Protein AF-A0A973U291-F1 (afdb_monomer)

Structure (mmCIF, N/CA/C/O backbone):
data_AF-A0A973U291-F1
#
_entry.id   AF-A0A973U291-F1
#
loop_
_atom_site.group_PDB
_atom_site.id
_atom_site.type_symbol
_atom_site.label_atom_id
_atom_site.label_alt_id
_atom_site.label_comp_id
_atom_site.label_asym_id
_atom_site.label_entity_id
_atom_site.label_seq_id
_atom_site.pdbx_PDB_ins_code
_atom_site.Cartn_x
_atom_site.Cartn_y
_atom_site.Cartn_z
_atom_site.occupancy
_atom_site.B_iso_or_equiv
_atom_site.auth_seq_id
_atom_site.auth_comp_id
_atom_site.auth_asym_id
_atom_site.auth_atom_id
_atom_site.pdbx_PDB_model_num
ATOM 1 N N . GLY A 1 1 ? -2.876 8.701 -0.115 1.00 80.19 1 GLY A N 1
ATOM 2 C CA . GLY A 1 1 ? -2.453 10.097 -0.312 1.00 80.19 1 GLY A CA 1
ATOM 3 C C . GLY A 1 1 ? -0.997 10.279 0.061 1.00 80.19 1 GLY A C 1
ATOM 4 O O . GLY A 1 1 ? -0.146 10.012 -0.770 1.00 80.19 1 GLY A O 1
ATOM 5 N N . LEU A 1 2 ? -0.704 10.657 1.311 1.00 87.25 2 LEU A N 1
ATOM 6 C CA . LEU A 1 2 ? 0.654 11.005 1.772 1.00 87.25 2 LEU A CA 1
ATOM 7 C C . LEU A 1 2 ? 1.714 9.917 1.529 1.00 87.25 2 LEU A C 1
ATOM 9 O O . LEU A 1 2 ? 2.780 10.224 1.008 1.00 87.25 2 LEU A O 1
ATOM 13 N N . ALA A 1 3 ? 1.408 8.646 1.812 1.00 89.88 3 ALA A N 1
ATOM 14 C CA . ALA A 1 3 ? 2.311 7.532 1.489 1.00 89.88 3 ALA A CA 1
ATOM 15 C C . ALA A 1 3 ? 2.674 7.476 -0.007 1.00 89.88 3 ALA A C 1
ATOM 17 O O . ALA A 1 3 ? 3.802 7.162 -0.365 1.00 89.88 3 ALA A O 1
ATOM 18 N N . GLY A 1 4 ? 1.733 7.846 -0.877 1.00 89.25 4 GLY A N 1
ATOM 19 C CA . GLY A 1 4 ? 1.941 7.908 -2.318 1.00 89.25 4 GLY A CA 1
ATOM 20 C C . GLY A 1 4 ? 2.765 9.110 -2.775 1.00 89.25 4 GLY A C 1
ATOM 21 O O . GLY A 1 4 ? 3.410 9.026 -3.808 1.00 89.25 4 GLY A O 1
ATO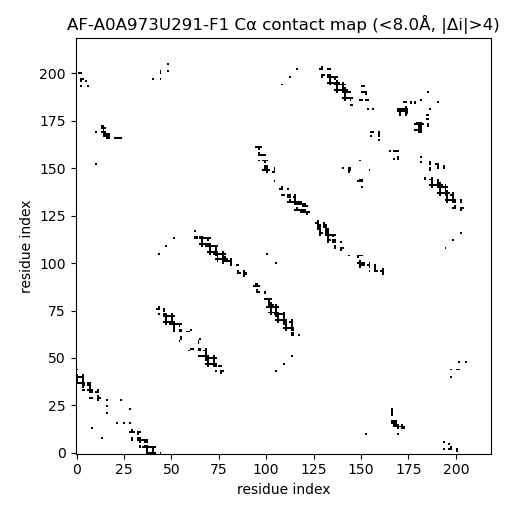M 22 N N . VAL A 1 5 ? 2.825 10.200 -2.003 1.00 92.94 5 VAL A N 1
ATOM 23 C CA . VAL A 1 5 ? 3.795 11.279 -2.263 1.00 92.94 5 VAL A CA 1
ATOM 24 C C . VAL A 1 5 ? 5.207 10.746 -2.040 1.00 92.94 5 VAL A C 1
ATOM 26 O O . VAL A 1 5 ? 6.059 10.892 -2.909 1.00 92.94 5 VAL A O 1
ATOM 29 N N . ALA A 1 6 ? 5.439 10.071 -0.911 1.00 91.69 6 ALA A N 1
ATOM 30 C CA . ALA A 1 6 ? 6.737 9.476 -0.601 1.00 91.69 6 ALA A CA 1
ATOM 31 C C . ALA A 1 6 ? 7.134 8.401 -1.628 1.00 91.69 6 ALA A C 1
ATOM 33 O O . ALA A 1 6 ? 8.223 8.478 -2.188 1.00 91.69 6 ALA A O 1
ATOM 34 N N . GLY A 1 7 ? 6.235 7.463 -1.947 1.00 87.44 7 GLY A N 1
ATOM 35 C CA . GLY A 1 7 ? 6.462 6.468 -3.003 1.00 87.44 7 GLY A CA 1
ATOM 36 C C . GLY A 1 7 ? 6.678 7.103 -4.381 1.00 87.44 7 GLY A C 1
ATOM 37 O O . GLY A 1 7 ? 7.577 6.711 -5.112 1.00 87.44 7 GLY A O 1
ATOM 38 N N . GLY A 1 8 ? 5.913 8.144 -4.711 1.00 87.81 8 GLY A N 1
ATOM 39 C CA . GLY A 1 8 ? 6.035 8.894 -5.958 1.00 87.81 8 GLY A CA 1
ATOM 40 C C . GLY A 1 8 ? 7.363 9.619 -6.118 1.00 87.81 8 GLY A C 1
ATOM 41 O O . GLY A 1 8 ? 7.923 9.614 -7.209 1.00 87.81 8 GLY A O 1
ATOM 42 N N . LEU A 1 9 ? 7.895 10.195 -5.039 1.00 91.00 9 LEU A N 1
ATOM 43 C CA . LEU A 1 9 ? 9.228 10.794 -5.027 1.00 91.00 9 LEU A CA 1
ATOM 44 C C . LEU A 1 9 ? 10.323 9.728 -5.107 1.00 91.00 9 LEU A C 1
ATOM 46 O O . LEU A 1 9 ? 11.263 9.900 -5.875 1.00 91.00 9 LEU A O 1
ATOM 50 N N . LEU A 1 10 ? 10.185 8.623 -4.365 1.00 89.44 10 LEU A N 1
ATOM 51 C CA . LEU A 1 10 ? 11.130 7.503 -4.411 1.00 89.44 10 LEU A CA 1
ATOM 52 C C . LEU A 1 10 ? 11.244 6.934 -5.828 1.00 89.44 10 LEU A C 1
ATOM 54 O O . LEU A 1 10 ? 12.343 6.850 -6.369 1.00 89.44 10 LEU A O 1
ATOM 58 N N . TYR A 1 11 ? 10.112 6.607 -6.450 1.00 87.38 11 TYR A N 1
ATOM 59 C CA . TYR A 1 11 ? 10.095 6.047 -7.796 1.00 87.38 11 TYR A CA 1
ATOM 60 C C . TYR A 1 11 ?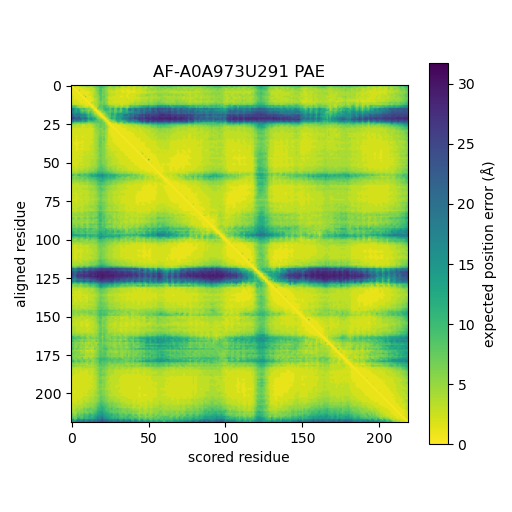 10.381 7.081 -8.872 1.00 87.38 11 TYR A C 1
ATOM 62 O O . TYR A 1 11 ? 11.082 6.774 -9.822 1.00 87.38 11 TYR A O 1
ATOM 70 N N . GLY A 1 12 ? 9.882 8.305 -8.738 1.00 85.38 12 GLY A N 1
ATOM 71 C CA . GLY A 1 12 ? 10.111 9.348 -9.727 1.00 85.38 12 GLY A CA 1
ATOM 72 C C . GLY A 1 12 ? 11.571 9.802 -9.804 1.00 85.38 12 GLY A C 1
ATOM 73 O O . GLY A 1 12 ? 12.054 10.083 -10.895 1.00 85.38 12 GLY A O 1
ATOM 74 N N . LEU A 1 13 ? 12.265 9.897 -8.664 1.00 83.94 13 LEU A N 1
ATOM 75 C CA . LEU A 1 13 ? 13.675 10.307 -8.620 1.00 83.94 13 LEU A CA 1
ATOM 76 C C . LEU A 1 13 ? 14.632 9.128 -8.810 1.00 83.94 13 LEU A C 1
ATOM 78 O O . LEU A 1 13 ? 15.741 9.319 -9.299 1.00 83.94 13 LEU A O 1
ATOM 82 N N . GLY A 1 14 ? 14.227 7.930 -8.385 1.00 78.44 14 GLY A N 1
ATOM 83 C CA . GLY A 1 14 ? 15.053 6.733 -8.473 1.00 78.44 14 GLY A CA 1
ATOM 84 C C . GLY A 1 14 ? 14.949 6.000 -9.813 1.00 78.44 14 GLY A C 1
ATOM 85 O O . GLY A 1 14 ? 15.940 5.436 -10.273 1.00 78.44 14 GLY A O 1
ATOM 86 N N . ALA A 1 15 ? 13.791 6.048 -10.477 1.00 76.44 15 ALA A N 1
ATOM 87 C CA . ALA A 1 15 ? 13.665 5.633 -11.869 1.00 76.44 15 ALA A CA 1
ATOM 88 C C . ALA A 1 15 ? 14.182 6.769 -12.759 1.00 76.44 15 ALA A C 1
ATOM 90 O O . ALA A 1 15 ? 13.640 7.875 -12.753 1.00 76.44 15 ALA A O 1
ATOM 91 N N . SER A 1 16 ? 15.259 6.521 -13.498 1.00 65.31 16 SER A N 1
ATOM 92 C CA . SER A 1 16 ? 15.841 7.533 -14.381 1.00 65.31 16 SER A CA 1
ATOM 93 C C . SER A 1 16 ? 15.242 7.402 -15.780 1.00 65.31 16 SER A C 1
ATOM 95 O O . SER A 1 16 ? 15.267 6.302 -16.330 1.00 65.31 16 SER A O 1
ATOM 97 N N . PRO A 1 17 ? 14.739 8.491 -16.393 1.00 64.25 17 PRO A N 1
ATOM 98 C CA . PRO A 1 17 ? 14.416 8.481 -17.812 1.00 64.25 17 PRO A CA 1
ATOM 99 C C . PRO A 1 17 ? 15.672 8.124 -18.607 1.00 64.25 17 PRO A C 1
ATOM 101 O O . PRO A 1 17 ? 16.728 8.706 -18.353 1.00 64.25 17 PRO A O 1
ATOM 104 N N . ASP A 1 18 ? 15.572 7.191 -19.553 1.00 61.00 18 ASP A N 1
ATOM 105 C CA . ASP A 1 18 ? 16.706 6.826 -20.407 1.00 61.00 18 ASP A CA 1
ATOM 106 C C . ASP A 1 18 ? 17.233 8.085 -21.137 1.00 61.00 18 ASP A C 1
ATOM 108 O O . ASP A 1 18 ? 16.505 8.668 -21.954 1.00 61.00 18 ASP A O 1
ATOM 112 N N . PRO A 1 19 ? 18.476 8.539 -20.861 1.00 55.56 19 PRO A N 1
ATOM 113 C CA . PRO A 1 19 ? 19.019 9.766 -21.441 1.00 55.56 19 PRO A CA 1
ATOM 114 C C . PRO A 1 19 ? 19.161 9.687 -22.967 1.00 55.56 19 PRO A C 1
ATOM 116 O O . PRO A 1 19 ? 19.258 10.723 -23.624 1.00 55.56 19 PRO A O 1
ATOM 119 N N . LEU A 1 20 ? 19.140 8.480 -23.542 1.00 55.12 20 LEU A N 1
ATOM 120 C CA . LEU A 1 20 ? 19.242 8.247 -24.982 1.00 55.12 20 LEU A CA 1
ATOM 121 C C . LEU A 1 20 ? 17.879 8.273 -25.697 1.00 55.12 20 LEU A C 1
ATOM 123 O O . LEU A 1 20 ? 17.843 8.290 -26.928 1.00 55.12 20 LEU A O 1
ATOM 127 N N . LYS A 1 21 ? 16.758 8.316 -24.959 1.00 57.25 21 LYS A N 1
ATOM 128 C CA . LYS A 1 21 ? 15.390 8.383 -25.510 1.00 57.25 21 LYS A CA 1
ATOM 129 C C . LYS A 1 21 ? 14.543 9.478 -24.832 1.00 57.25 21 LYS A C 1
ATOM 131 O O . LYS A 1 21 ? 13.529 9.170 -24.198 1.00 57.25 21 LYS A O 1
ATOM 136 N N . PRO A 1 22 ? 14.899 10.771 -24.964 1.00 53.94 22 PRO A N 1
ATOM 137 C CA . PRO A 1 22 ? 14.140 11.863 -24.360 1.00 53.94 22 PRO A CA 1
ATOM 138 C C . PRO A 1 22 ? 12.822 12.103 -25.118 1.00 53.94 22 PRO A C 1
ATOM 140 O O . PRO A 1 22 ? 12.724 12.984 -25.965 1.00 53.94 22 PRO A O 1
ATOM 143 N N . ALA A 1 23 ? 11.794 11.304 -24.825 1.00 55.09 23 ALA A N 1
ATOM 144 C CA . ALA A 1 23 ? 10.437 11.500 -25.347 1.00 55.09 23 ALA A CA 1
ATOM 145 C C . ALA A 1 23 ? 9.534 12.301 -24.384 1.00 55.09 23 ALA A C 1
ATOM 147 O O . ALA A 1 23 ? 8.535 12.877 -24.808 1.00 55.09 23 ALA A O 1
ATOM 148 N N . VAL A 1 24 ? 9.879 12.359 -23.089 1.00 64.31 24 VAL A N 1
ATOM 149 C CA . VAL A 1 24 ? 9.100 13.025 -22.029 1.00 64.31 24 VAL A CA 1
ATOM 150 C C . VAL A 1 24 ? 10.048 13.817 -21.125 1.00 64.31 24 VAL A C 1
ATOM 152 O O . VAL A 1 24 ? 11.083 13.303 -20.707 1.00 64.31 24 VAL A O 1
ATOM 155 N N . GLY A 1 25 ? 9.710 15.072 -20.811 1.00 74.44 25 GLY A N 1
ATOM 156 C CA . GLY A 1 25 ? 10.500 15.889 -19.886 1.00 74.44 25 GLY A CA 1
ATOM 157 C C . GLY A 1 25 ? 10.509 15.305 -18.467 1.00 74.44 25 GLY A C 1
ATOM 158 O O . GLY A 1 25 ? 9.476 14.840 -17.982 1.00 74.44 25 GLY A O 1
ATOM 159 N N . ALA A 1 26 ? 11.651 15.370 -17.773 1.00 79.31 26 ALA A N 1
ATOM 160 C CA . ALA A 1 26 ? 11.832 14.790 -16.434 1.00 79.31 26 ALA A CA 1
ATOM 161 C C . ALA A 1 26 ? 10.768 15.252 -15.418 1.00 79.31 26 ALA A C 1
ATOM 163 O O . ALA A 1 26 ? 10.273 14.456 -14.625 1.00 79.31 26 ALA A O 1
ATOM 164 N N . ALA A 1 27 ? 10.345 16.518 -15.487 1.00 83.56 27 ALA A N 1
ATOM 165 C CA . ALA A 1 27 ? 9.278 17.048 -14.638 1.00 83.56 27 ALA A CA 1
ATOM 166 C C . ALA A 1 27 ? 7.917 16.369 -14.891 1.00 83.56 27 ALA A C 1
ATOM 168 O O . ALA A 1 27 ? 7.189 16.080 -13.944 1.00 83.56 27 ALA A O 1
ATOM 169 N N . SER A 1 28 ? 7.579 16.080 -16.152 1.00 86.81 28 SER A N 1
ATOM 170 C CA . SER A 1 28 ? 6.342 15.377 -16.510 1.00 86.81 28 SER A CA 1
ATOM 171 C C . SER A 1 28 ? 6.371 13.931 -16.028 1.00 86.81 28 SER A C 1
ATOM 173 O O . SER A 1 28 ? 5.380 13.462 -15.477 1.00 86.81 28 SER A O 1
ATOM 175 N N . PHE A 1 29 ? 7.512 13.249 -16.165 1.00 85.00 29 PHE A N 1
ATOM 176 C CA . PHE A 1 29 ? 7.697 11.904 -15.619 1.00 85.00 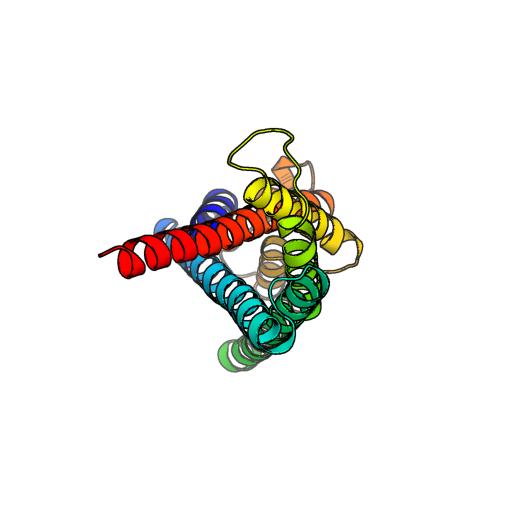29 PHE A CA 1
ATOM 177 C C . PHE A 1 29 ? 7.503 11.887 -14.098 1.00 85.00 29 PHE A C 1
ATOM 179 O O . PHE A 1 29 ? 6.678 11.127 -13.593 1.00 85.00 29 PHE A O 1
ATOM 186 N N . LEU A 1 30 ? 8.180 12.787 -13.377 1.00 87.88 30 LEU A N 1
ATOM 187 C CA . LEU A 1 30 ? 8.027 12.934 -11.928 1.00 87.88 30 LEU A CA 1
ATOM 188 C C . LEU A 1 30 ? 6.573 13.166 -11.526 1.00 87.88 30 LEU A C 1
ATOM 190 O O . LEU A 1 30 ? 6.078 12.523 -10.604 1.00 87.88 30 LEU A O 1
ATOM 194 N N . LEU A 1 31 ? 5.874 14.057 -12.230 1.00 89.75 31 LEU A N 1
ATOM 195 C CA . LEU A 1 31 ? 4.478 14.368 -11.946 1.00 89.75 31 LEU A CA 1
ATOM 196 C C . LEU A 1 31 ? 3.567 13.157 -12.176 1.00 89.75 31 LEU A C 1
ATOM 198 O O . LEU A 1 31 ? 2.678 12.909 -11.361 1.00 89.75 31 LEU A O 1
ATOM 202 N N . VAL A 1 32 ? 3.794 12.379 -13.238 1.00 90.81 32 VAL A N 1
ATOM 203 C CA . VAL A 1 32 ? 3.048 11.139 -13.501 1.00 90.81 32 VAL A CA 1
ATOM 204 C C . VAL A 1 32 ? 3.300 10.117 -12.394 1.00 90.81 32 VAL A C 1
ATOM 206 O O . VAL A 1 32 ? 2.341 9.605 -11.816 1.00 90.81 32 VAL A O 1
ATOM 209 N N . MET A 1 33 ? 4.562 9.876 -12.032 1.00 90.44 33 MET A N 1
ATOM 210 C CA . MET A 1 33 ? 4.925 8.936 -10.967 1.00 90.44 33 MET A CA 1
ATOM 211 C C . MET A 1 33 ? 4.343 9.350 -9.617 1.00 90.44 33 MET A C 1
ATOM 213 O O . MET A 1 33 ? 3.803 8.515 -8.889 1.00 90.44 33 MET A O 1
ATOM 217 N N . LEU A 1 34 ? 4.383 10.645 -9.302 1.00 92.81 34 LEU A N 1
ATOM 218 C CA . LEU A 1 34 ? 3.737 11.207 -8.123 1.00 92.81 34 LEU A CA 1
ATOM 219 C C . LEU A 1 34 ? 2.226 10.960 -8.151 1.00 92.81 34 LEU A C 1
ATOM 221 O O . LEU A 1 34 ? 1.664 10.456 -7.181 1.00 92.81 34 LEU A O 1
ATOM 225 N N . SER A 1 35 ? 1.573 11.277 -9.268 1.00 93.06 35 SER A N 1
ATOM 226 C CA . SER A 1 35 ? 0.117 11.194 -9.406 1.00 93.06 35 SER A CA 1
ATOM 227 C C . SER A 1 35 ? -0.384 9.760 -9.264 1.00 93.06 35 SER A C 1
ATOM 229 O O . SER A 1 35 ? -1.302 9.507 -8.483 1.00 93.06 35 SER A O 1
ATOM 231 N N . VAL A 1 36 ? 0.250 8.810 -9.958 1.00 91.75 36 VAL A N 1
ATOM 232 C CA . VAL A 1 36 ? -0.119 7.389 -9.901 1.00 91.75 36 VAL A CA 1
ATOM 233 C C . VAL A 1 36 ? 0.072 6.839 -8.488 1.00 91.75 36 VAL A C 1
ATOM 235 O O . VAL A 1 36 ? -0.832 6.192 -7.961 1.00 91.75 36 VAL A O 1
ATOM 238 N N . ASN A 1 37 ? 1.189 7.152 -7.825 1.00 93.12 37 ASN A N 1
ATOM 239 C CA . ASN A 1 37 ? 1.436 6.684 -6.461 1.00 93.12 37 ASN A CA 1
ATOM 240 C C . ASN A 1 37 ? 0.477 7.305 -5.438 1.00 93.12 37 ASN A C 1
ATOM 242 O O . ASN A 1 37 ? -0.040 6.603 -4.566 1.00 93.12 37 ASN A O 1
ATOM 246 N N . VAL A 1 38 ? 0.197 8.609 -5.537 1.00 95.12 38 VAL A N 1
ATOM 247 C CA . VAL A 1 38 ? -0.780 9.295 -4.677 1.00 95.12 38 VAL A CA 1
ATOM 248 C C . VAL A 1 38 ? -2.161 8.673 -4.825 1.00 95.12 38 VAL A C 1
ATOM 250 O O . VAL A 1 38 ? -2.799 8.387 -3.804 1.00 95.12 38 VAL A O 1
ATOM 253 N N . LEU A 1 39 ? -2.595 8.441 -6.067 1.00 93.94 39 LEU A N 1
ATOM 254 C CA . LEU A 1 39 ? -3.885 7.840 -6.380 1.00 93.94 39 LEU A CA 1
ATOM 255 C C . LEU A 1 39 ? -3.964 6.404 -5.853 1.00 93.94 39 LEU A C 1
ATOM 257 O O . LEU A 1 39 ? -4.893 6.085 -5.113 1.00 93.94 39 LEU A O 1
ATOM 261 N N . ALA A 1 40 ? -2.959 5.573 -6.138 1.00 92.62 40 ALA A N 1
ATOM 262 C CA . ALA A 1 40 ? -2.891 4.196 -5.659 1.00 92.62 40 ALA A CA 1
ATOM 263 C C . ALA A 1 40 ? -2.930 4.126 -4.125 1.00 92.62 40 ALA A C 1
ATOM 265 O O . ALA A 1 40 ? -3.750 3.412 -3.550 1.00 92.62 40 ALA A O 1
ATOM 266 N N . ALA A 1 41 ? -2.120 4.939 -3.441 1.00 94.19 41 ALA A N 1
ATOM 267 C CA . ALA A 1 41 ? -2.105 4.986 -1.983 1.00 94.19 41 ALA A CA 1
ATOM 268 C C . ALA A 1 41 ? -3.410 5.544 -1.391 1.00 94.19 41 ALA A C 1
ATOM 270 O O . ALA A 1 41 ? -3.772 5.208 -0.265 1.00 94.19 41 ALA A O 1
ATOM 271 N N . ALA A 1 42 ? -4.095 6.460 -2.084 1.00 95.38 42 ALA A N 1
ATOM 272 C CA . ALA A 1 42 ? -5.387 6.986 -1.642 1.00 95.38 42 ALA A CA 1
ATOM 273 C C . ALA A 1 42 ? -6.490 5.934 -1.777 1.00 95.38 42 ALA A C 1
ATOM 275 O O . ALA A 1 42 ? -7.185 5.673 -0.801 1.00 95.38 42 ALA A O 1
ATOM 276 N N . ILE A 1 43 ? -6.595 5.297 -2.942 1.00 95.69 43 ILE A N 1
ATOM 277 C CA . ILE A 1 43 ? -7.587 4.258 -3.228 1.00 95.69 43 ILE A CA 1
ATOM 278 C C . ILE A 1 43 ? -7.363 3.036 -2.328 1.00 95.69 43 ILE A C 1
ATOM 280 O O . ILE A 1 43 ? -8.300 2.576 -1.679 1.00 95.69 43 ILE A O 1
ATOM 284 N N . GLY A 1 44 ? -6.121 2.555 -2.211 1.00 93.69 44 GLY A N 1
ATOM 285 C CA . GLY A 1 44 ? -5.776 1.427 -1.342 1.00 93.69 44 GLY A CA 1
ATOM 286 C C . GLY A 1 44 ? -6.041 1.719 0.136 1.00 93.69 44 GLY A C 1
ATOM 287 O O . GLY A 1 44 ? -6.694 0.931 0.820 1.00 93.69 44 GLY A O 1
ATOM 288 N N . GLY A 1 45 ? -5.606 2.888 0.623 1.00 94.31 45 GLY A N 1
ATOM 289 C CA . GLY A 1 45 ? -5.868 3.313 1.999 1.00 94.31 45 GLY A CA 1
ATOM 290 C C . GLY A 1 45 ? -7.359 3.494 2.297 1.00 94.31 45 GLY A C 1
ATOM 291 O O . GLY A 1 45 ? -7.823 3.086 3.361 1.00 94.31 45 GLY A O 1
ATOM 292 N N . PHE A 1 46 ? -8.118 4.044 1.344 1.00 95.62 46 PHE A N 1
ATOM 293 C CA . PHE A 1 46 ? -9.572 4.152 1.433 1.00 95.62 46 PHE A CA 1
ATOM 294 C C . PHE A 1 46 ? -10.235 2.775 1.500 1.00 95.62 46 PHE A C 1
ATOM 296 O O . PHE A 1 46 ? -11.052 2.555 2.385 1.00 95.62 46 PHE A O 1
ATOM 303 N N . GLY A 1 47 ? -9.855 1.837 0.629 1.00 96.56 47 GLY A N 1
ATOM 304 C CA . GLY A 1 47 ? -10.396 0.477 0.619 1.00 96.56 47 GLY A CA 1
ATOM 305 C C . GLY A 1 47 ? -10.219 -0.241 1.949 1.00 96.56 47 GLY A C 1
ATOM 306 O O . GLY A 1 47 ? -11.188 -0.729 2.530 1.00 96.56 47 GLY A O 1
ATOM 307 N N . ILE A 1 48 ? -8.988 -0.250 2.464 1.00 96.56 48 ILE A N 1
ATOM 308 C CA . ILE A 1 48 ? -8.661 -0.865 3.756 1.00 96.56 48 ILE A CA 1
ATOM 309 C C . ILE A 1 48 ? -9.424 -0.161 4.888 1.00 96.56 48 ILE A C 1
ATOM 311 O O . ILE A 1 48 ? -10.075 -0.82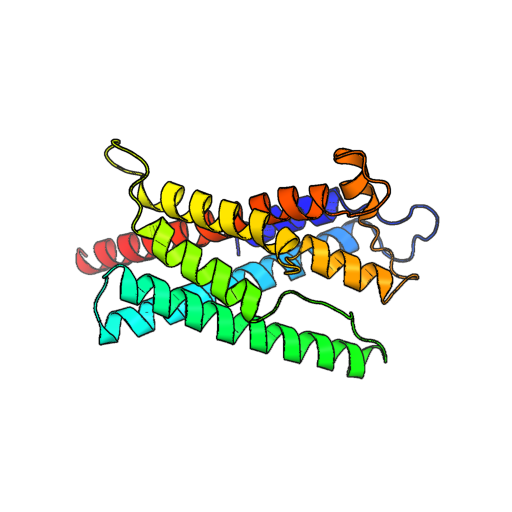4 5.693 1.00 96.56 48 ILE A O 1
ATOM 315 N N . GLY A 1 49 ? -9.400 1.175 4.938 1.00 94.44 49 GLY A N 1
ATOM 316 C CA . GLY A 1 49 ? -10.085 1.950 5.976 1.00 94.44 49 GLY A CA 1
ATOM 317 C C . GLY A 1 49 ? -11.607 1.766 5.970 1.00 94.44 49 GLY A C 1
ATOM 318 O O . GLY A 1 49 ? -12.204 1.540 7.022 1.00 94.44 49 GLY A O 1
ATOM 319 N N . ALA A 1 50 ? -12.235 1.802 4.794 1.00 95.88 50 ALA A N 1
ATOM 320 C CA . ALA A 1 50 ? -13.670 1.590 4.627 1.00 95.88 50 ALA A CA 1
ATOM 321 C C . ALA A 1 50 ? -14.080 0.157 4.991 1.00 95.88 50 ALA A C 1
ATOM 323 O O . ALA A 1 50 ? -15.082 -0.036 5.679 1.00 95.88 50 ALA A O 1
ATOM 324 N N . GLY A 1 51 ? -13.283 -0.842 4.596 1.00 96.69 51 GLY A N 1
ATOM 325 C CA . GLY A 1 51 ? -13.507 -2.239 4.969 1.00 96.69 51 GLY A CA 1
ATOM 326 C C . GLY A 1 51 ? -13.444 -2.456 6.483 1.00 96.69 51 GLY A C 1
ATOM 327 O O . GLY A 1 51 ? -14.317 -3.110 7.055 1.00 96.69 51 GLY A O 1
ATOM 328 N N . ILE A 1 52 ? -12.471 -1.837 7.160 1.00 95.00 52 ILE A N 1
ATOM 329 C CA . ILE A 1 52 ? -12.371 -1.844 8.628 1.00 95.00 52 ILE A CA 1
ATOM 330 C C . ILE A 1 52 ? -13.596 -1.182 9.262 1.00 95.00 52 ILE A C 1
ATOM 332 O O . ILE A 1 52 ? -14.213 -1.766 10.152 1.00 95.00 52 ILE A O 1
ATOM 336 N N . ALA A 1 53 ? -13.980 0.006 8.788 1.00 93.69 53 ALA A N 1
ATOM 337 C CA . ALA A 1 53 ? -15.133 0.732 9.314 1.00 93.69 53 ALA A CA 1
ATOM 338 C C . ALA A 1 53 ? -16.440 -0.066 9.153 1.00 93.69 53 ALA A C 1
ATOM 340 O O . ALA A 1 53 ? -17.256 -0.112 10.075 1.00 93.69 53 ALA A O 1
ATOM 341 N N . ALA A 1 54 ? -16.628 -0.738 8.014 1.00 95.62 54 ALA A N 1
ATOM 342 C CA . ALA A 1 54 ? -17.771 -1.615 7.779 1.00 95.62 54 ALA A CA 1
ATOM 343 C C . ALA A 1 54 ? -17.767 -2.825 8.729 1.00 95.62 54 ALA A C 1
ATOM 345 O O . ALA A 1 54 ? -18.789 -3.124 9.347 1.00 95.62 54 ALA A O 1
ATOM 346 N N . ALA A 1 55 ? -16.617 -3.479 8.914 1.00 94.88 55 ALA A N 1
ATOM 347 C CA . ALA A 1 55 ? -16.486 -4.614 9.826 1.00 94.88 55 ALA A CA 1
ATOM 348 C C . ALA A 1 55 ? -16.737 -4.224 11.294 1.00 94.88 55 ALA A C 1
ATOM 350 O O . ALA A 1 55 ? -17.359 -4.978 12.046 1.00 94.88 55 ALA A O 1
ATOM 351 N N . HIS A 1 56 ? -16.325 -3.018 11.701 1.00 93.94 56 HIS A N 1
ATOM 352 C CA . HIS A 1 56 ? -16.578 -2.497 13.048 1.00 93.94 56 HIS A CA 1
ATOM 353 C C . HIS A 1 56 ? -18.065 -2.284 13.342 1.00 93.94 56 HIS A C 1
ATOM 355 O O . HIS A 1 56 ? -18.461 -2.431 14.495 1.00 93.94 56 HIS A O 1
ATOM 361 N N . ARG A 1 57 ? -18.906 -2.022 12.332 1.00 94.00 57 ARG A N 1
ATOM 362 C CA . ARG A 1 57 ? -20.368 -1.938 12.523 1.00 94.00 57 ARG A CA 1
ATOM 363 C C . ARG A 1 57 ? -21.012 -3.282 12.860 1.00 94.00 57 ARG A C 1
ATOM 365 O O . ARG A 1 57 ? -22.061 -3.300 13.489 1.00 94.00 57 ARG A O 1
ATOM 372 N N . ILE A 1 58 ? -20.398 -4.390 12.447 1.00 93.88 58 ILE A N 1
ATOM 373 C CA . ILE A 1 58 ? -20.917 -5.745 12.676 1.00 93.88 58 ILE A CA 1
ATOM 374 C C . ILE A 1 58 ? -20.381 -6.297 14.000 1.00 93.88 58 ILE A C 1
ATOM 376 O O . ILE A 1 58 ? -21.125 -6.855 14.801 1.00 93.88 58 ILE A O 1
ATOM 380 N N . GLY A 1 59 ? -19.076 -6.146 14.229 1.00 86.81 59 GLY A N 1
ATOM 381 C CA . GLY A 1 59 ? -18.364 -6.857 15.290 1.00 86.81 59 GLY A CA 1
ATOM 382 C C . GLY A 1 59 ? -17.642 -6.000 16.328 1.00 86.81 59 GLY A C 1
ATOM 383 O O . GLY A 1 59 ? -16.999 -6.544 17.236 1.00 86.81 59 GLY A O 1
ATOM 384 N N . GLY A 1 60 ? -17.732 -4.674 16.202 1.00 87.88 60 GLY A N 1
ATOM 385 C CA . GLY A 1 60 ? -17.010 -3.708 17.026 1.00 87.88 60 GLY A CA 1
ATOM 386 C C . GLY A 1 60 ? -15.510 -3.608 16.700 1.00 87.88 60 GLY A C 1
ATOM 387 O O . GLY A 1 60 ? -15.002 -4.317 15.826 1.00 87.88 60 GLY A O 1
ATOM 388 N N . PRO A 1 61 ? -14.764 -2.751 17.424 1.00 86.06 61 PRO A N 1
ATOM 389 C CA . PRO A 1 61 ? -13.347 -2.470 17.176 1.00 86.06 61 PRO A CA 1
ATOM 390 C C . PRO A 1 61 ? -12.412 -3.556 17.742 1.00 86.06 61 PRO A C 1
ATOM 392 O O . PRO A 1 61 ? -11.431 -3.263 18.424 1.00 86.06 61 PRO A O 1
ATOM 395 N N . LYS A 1 62 ? -12.717 -4.834 17.495 1.00 89.88 62 LYS A N 1
ATOM 396 C CA . LYS A 1 62 ? -11.893 -5.974 17.931 1.00 89.88 62 LYS A CA 1
ATOM 397 C C . LYS A 1 62 ? -10.913 -6.375 16.829 1.00 89.88 62 LYS A C 1
ATOM 399 O O . LYS A 1 62 ? -11.254 -6.307 15.650 1.00 89.88 62 LYS A O 1
ATOM 404 N N . MET A 1 63 ? -9.741 -6.880 17.219 1.00 91.06 63 MET A N 1
ATOM 405 C CA . MET A 1 63 ? -8.687 -7.342 16.301 1.00 91.06 63 MET A CA 1
ATOM 406 C C . MET A 1 63 ? -9.193 -8.190 15.118 1.00 91.06 63 MET A C 1
ATOM 408 O O . MET A 1 63 ? -8.923 -7.792 13.985 1.00 91.06 63 MET A O 1
ATOM 412 N N . PRO A 1 64 ? -9.976 -9.277 15.309 1.00 93.88 64 PRO A N 1
ATOM 413 C CA . PRO A 1 64 ? -10.411 -10.104 14.182 1.00 93.88 64 PRO A CA 1
ATOM 414 C C . PRO A 1 64 ? -11.259 -9.329 13.167 1.00 93.88 64 PRO A C 1
ATOM 416 O O . PRO A 1 64 ? -11.097 -9.521 11.968 1.00 93.88 64 PRO A O 1
ATOM 419 N N . TRP A 1 65 ? -12.106 -8.400 13.616 1.00 94.00 65 TRP A N 1
ATOM 420 C CA . TRP A 1 65 ? -12.928 -7.585 12.719 1.00 94.00 65 TRP A CA 1
ATOM 421 C C . TRP A 1 65 ? -12.112 -6.514 11.997 1.00 94.00 65 TRP A C 1
ATOM 423 O O . TRP A 1 65 ? -12.360 -6.266 10.821 1.00 94.00 65 TRP A O 1
ATOM 433 N N . THR A 1 66 ? -11.093 -5.934 12.640 1.00 93.69 66 THR A N 1
ATOM 434 C CA . THR A 1 66 ? -10.145 -5.051 11.944 1.00 93.69 66 THR A CA 1
ATOM 435 C C . THR A 1 66 ? -9.349 -5.818 10.881 1.00 93.69 66 THR A C 1
ATOM 437 O O . THR A 1 66 ? -9.196 -5.322 9.770 1.00 93.69 66 THR A O 1
ATOM 440 N N . VAL A 1 67 ? -8.869 -7.030 11.187 1.00 96.38 67 VAL A N 1
ATOM 441 C CA . VAL A 1 67 ? -8.135 -7.877 10.228 1.00 96.38 67 VAL A CA 1
ATOM 442 C C . VAL A 1 67 ? -9.017 -8.254 9.046 1.00 96.38 67 VAL A C 1
ATOM 444 O O . VAL A 1 67 ? -8.634 -8.009 7.907 1.00 96.38 67 VAL A O 1
ATOM 447 N N . VAL A 1 68 ? -10.206 -8.804 9.305 1.00 97.12 68 VAL A N 1
ATOM 448 C CA . VAL A 1 68 ? -11.138 -9.221 8.248 1.00 97.12 68 VAL A CA 1
ATOM 449 C C . VAL A 1 68 ? -11.575 -8.020 7.413 1.00 97.12 68 VAL A C 1
ATOM 451 O O . VAL A 1 68 ? -11.533 -8.087 6.189 1.00 97.12 68 VAL A O 1
ATOM 454 N N . GLY A 1 69 ? -11.933 -6.903 8.050 1.00 96.44 69 GLY A N 1
ATOM 455 C CA . GLY A 1 69 ? -12.334 -5.687 7.346 1.00 96.44 69 GLY A CA 1
ATOM 456 C C . GLY A 1 69 ? -11.222 -5.123 6.464 1.00 96.44 69 GLY A C 1
ATOM 457 O O . GLY A 1 69 ? -11.463 -4.813 5.298 1.00 96.44 69 GLY A O 1
ATOM 458 N N . GLY A 1 70 ? -9.995 -5.046 6.987 1.00 96.94 70 GLY A N 1
ATOM 459 C CA . GLY A 1 70 ? -8.838 -4.581 6.226 1.00 96.94 70 GLY A CA 1
ATOM 460 C C . GLY A 1 70 ? -8.511 -5.504 5.056 1.00 96.94 70 GLY A C 1
ATOM 461 O O . GLY A 1 70 ? -8.319 -5.027 3.940 1.00 96.94 70 GLY A O 1
ATOM 462 N N . ALA A 1 71 ? -8.511 -6.818 5.291 1.00 98.00 71 ALA A N 1
ATOM 463 C CA . ALA A 1 71 ? -8.251 -7.831 4.273 1.00 98.00 71 ALA A CA 1
ATOM 464 C C . ALA A 1 71 ? -9.288 -7.793 3.143 1.00 98.00 71 ALA A C 1
ATOM 466 O O . ALA A 1 71 ? -8.924 -7.751 1.973 1.00 98.00 71 ALA A O 1
ATOM 467 N N . VAL A 1 72 ? -10.581 -7.755 3.479 1.00 97.94 72 VAL A N 1
ATOM 468 C CA . VAL A 1 72 ? -11.668 -7.704 2.489 1.00 97.94 72 VAL A CA 1
ATOM 469 C C . VAL A 1 72 ? -11.644 -6.385 1.718 1.00 97.94 72 VAL A C 1
ATOM 471 O O . VAL A 1 72 ? -11.746 -6.393 0.493 1.00 97.94 72 VAL A O 1
ATOM 474 N N . GLY A 1 73 ? -11.452 -5.255 2.404 1.00 97.12 73 GLY A N 1
ATOM 475 C CA . GLY A 1 73 ? -11.346 -3.945 1.759 1.00 97.12 73 GLY A CA 1
ATOM 476 C C . GLY A 1 73 ? -10.164 -3.861 0.790 1.00 97.12 73 GLY A C 1
ATOM 477 O O . GLY A 1 73 ? -10.320 -3.416 -0.348 1.00 97.12 73 GLY A O 1
ATOM 478 N N . GLY A 1 74 ? -8.998 -4.352 1.215 1.00 97.12 74 GLY A N 1
ATOM 479 C CA . GLY A 1 74 ? -7.807 -4.445 0.375 1.00 97.12 74 GLY A CA 1
ATOM 480 C C . GLY A 1 74 ? -7.981 -5.405 -0.805 1.00 97.12 74 GLY A C 1
ATOM 481 O O . GLY A 1 74 ? -7.572 -5.072 -1.915 1.00 97.12 74 GLY A O 1
ATOM 482 N N . LEU A 1 75 ? -8.644 -6.548 -0.603 1.00 97.88 75 LEU A N 1
ATOM 483 C CA . LEU A 1 75 ? -8.944 -7.514 -1.662 1.00 97.88 75 LEU A CA 1
ATOM 484 C C . LEU A 1 75 ? -9.841 -6.921 -2.744 1.00 97.88 75 LEU A C 1
ATOM 486 O O . LEU A 1 75 ? -9.529 -7.034 -3.929 1.00 97.88 75 LEU A O 1
ATOM 490 N N . ILE A 1 76 ? -10.940 -6.279 -2.340 1.00 97.69 76 ILE A N 1
ATOM 491 C CA . ILE A 1 76 ? -11.910 -5.691 -3.268 1.00 97.69 76 ILE A CA 1
ATOM 492 C C . ILE A 1 76 ? -11.239 -4.596 -4.090 1.00 97.69 76 ILE A C 1
ATOM 494 O O . ILE A 1 76 ? -11.332 -4.599 -5.319 1.00 97.69 76 ILE A O 1
ATOM 498 N N . VAL A 1 77 ? -10.533 -3.677 -3.430 1.00 96.50 77 VAL A N 1
ATOM 499 C CA . VAL A 1 77 ? -9.882 -2.562 -4.116 1.00 96.50 77 VAL A CA 1
ATOM 500 C C . VAL A 1 77 ? -8.728 -3.038 -4.993 1.00 96.50 77 VAL A C 1
ATOM 502 O O . VAL A 1 77 ? -8.686 -2.679 -6.166 1.00 96.50 77 VAL A O 1
ATOM 505 N N . GLY A 1 78 ? -7.833 -3.881 -4.474 1.00 93.50 78 GLY A N 1
ATOM 506 C CA . GLY A 1 78 ? -6.715 -4.419 -5.249 1.00 93.50 78 GLY A CA 1
ATOM 507 C C . GLY A 1 78 ? -7.185 -5.245 -6.447 1.00 93.50 78 GLY A C 1
ATOM 508 O O . GLY A 1 78 ? -6.652 -5.105 -7.545 1.00 93.50 78 GLY A O 1
ATOM 509 N N . GLY A 1 79 ? -8.225 -6.066 -6.273 1.00 94.31 79 GLY A N 1
ATOM 510 C CA . GLY A 1 79 ? -8.815 -6.856 -7.354 1.00 94.31 79 GLY A CA 1
ATOM 511 C C . GLY A 1 79 ? -9.443 -5.978 -8.434 1.00 94.31 79 GLY A C 1
ATOM 512 O O . GLY A 1 79 ? -9.155 -6.161 -9.615 1.00 94.31 79 GLY A O 1
ATOM 513 N N . SER A 1 80 ? -10.228 -4.978 -8.026 1.00 93.69 80 SER A N 1
ATOM 514 C CA . SER A 1 80 ? -10.885 -4.045 -8.949 1.00 93.69 80 SER A CA 1
ATOM 515 C C . SER A 1 80 ? -9.870 -3.213 -9.731 1.00 93.69 80 SER A C 1
ATOM 517 O O . SER A 1 80 ? -9.978 -3.098 -10.947 1.00 93.69 80 SER A O 1
ATOM 519 N N . VAL A 1 81 ? -8.852 -2.669 -9.054 1.00 91.75 81 VAL A N 1
ATOM 520 C CA . VAL A 1 81 ? -7.791 -1.878 -9.699 1.00 91.75 81 VAL A CA 1
ATOM 521 C C . VAL A 1 81 ? -6.983 -2.735 -10.668 1.00 91.75 81 VAL A C 1
ATOM 523 O O . VAL A 1 81 ? -6.674 -2.267 -11.759 1.00 91.75 81 VAL A O 1
ATOM 526 N N . LYS A 1 82 ? -6.682 -3.993 -10.325 1.00 92.50 82 LYS A N 1
ATOM 527 C CA . LYS A 1 82 ? -5.979 -4.905 -11.234 1.00 92.50 82 LYS A CA 1
ATOM 528 C C . LYS A 1 82 ? -6.795 -5.223 -12.480 1.00 92.50 82 LYS A C 1
ATOM 530 O O . LYS A 1 82 ? -6.246 -5.139 -13.573 1.00 92.50 82 LYS A O 1
ATOM 535 N N . MET A 1 83 ? -8.076 -5.563 -12.326 1.00 90.38 83 MET A N 1
ATOM 536 C CA . MET A 1 83 ? -8.964 -5.834 -13.463 1.00 90.38 83 MET A CA 1
ATOM 537 C C . MET A 1 83 ? -9.067 -4.610 -14.373 1.00 90.38 83 MET A C 1
ATOM 539 O O . MET A 1 83 ? -8.724 -4.687 -15.547 1.00 90.38 83 MET A O 1
ATOM 543 N N . LEU A 1 84 ? -9.418 -3.454 -13.803 1.00 88.56 84 LEU A N 1
ATOM 544 C CA . LEU A 1 84 ? -9.535 -2.210 -14.560 1.00 88.56 84 LEU A CA 1
ATOM 545 C C . LEU A 1 84 ? -8.211 -1.795 -15.201 1.00 88.56 84 LEU A C 1
ATOM 547 O O . LEU A 1 84 ? -8.216 -1.320 -16.327 1.00 88.56 84 LEU A O 1
ATOM 551 N N . GLY A 1 85 ? -7.084 -1.968 -14.510 1.00 86.81 85 GLY A N 1
ATOM 552 C CA . GLY A 1 85 ? -5.763 -1.628 -15.028 1.00 86.81 85 GLY A CA 1
ATOM 553 C C . GLY A 1 85 ? -5.376 -2.493 -16.223 1.00 86.81 85 GLY A C 1
ATOM 554 O O . GLY A 1 85 ? -5.032 -1.959 -17.274 1.00 86.81 85 GLY A O 1
ATOM 555 N N . VAL A 1 86 ? -5.465 -3.819 -16.086 1.00 87.81 86 VAL A N 1
ATOM 556 C CA . VAL A 1 86 ? -5.143 -4.769 -17.165 1.00 87.81 86 VAL A CA 1
ATOM 557 C C . VAL A 1 86 ? -6.054 -4.549 -18.373 1.00 87.81 86 VAL A C 1
ATOM 559 O O . VAL A 1 86 ? -5.552 -4.427 -19.493 1.00 87.81 86 VAL A O 1
ATOM 562 N N . ASP A 1 87 ? -7.362 -4.418 -18.151 1.00 89.12 87 ASP A N 1
ATOM 563 C CA . ASP A 1 87 ? -8.334 -4.213 -19.226 1.00 89.12 87 ASP A CA 1
ATOM 564 C C . ASP A 1 87 ? -8.151 -2.845 -19.892 1.00 89.12 87 ASP A C 1
ATOM 566 O O . ASP A 1 87 ? -8.127 -2.756 -21.119 1.00 89.12 87 ASP A O 1
ATOM 570 N N . ALA A 1 88 ? -7.944 -1.775 -19.116 1.00 87.50 88 ALA A N 1
ATOM 571 C CA . ALA A 1 88 ? -7.698 -0.443 -19.664 1.00 87.50 88 ALA A CA 1
ATOM 572 C C . ALA A 1 88 ? -6.415 -0.404 -20.498 1.00 87.50 88 ALA A C 1
ATOM 574 O O . ALA A 1 88 ? -6.426 0.158 -21.590 1.00 87.50 88 ALA A O 1
ATOM 575 N N . PHE A 1 89 ? -5.323 -1.022 -20.035 1.00 87.44 89 PHE A N 1
ATOM 576 C CA . PHE A 1 89 ? -4.093 -1.109 -20.823 1.00 87.44 89 PHE A CA 1
ATOM 577 C C . PHE A 1 89 ? -4.297 -1.922 -22.106 1.00 87.44 89 PHE A C 1
ATOM 579 O O . PHE A 1 89 ? -3.874 -1.484 -23.176 1.00 87.44 89 PHE A O 1
ATOM 586 N N . SER A 1 90 ? -5.008 -3.051 -22.033 1.00 87.38 90 SER A N 1
ATOM 587 C CA . SER A 1 90 ? -5.335 -3.858 -23.212 1.00 87.38 90 SER A CA 1
ATOM 588 C C . SER A 1 90 ? -6.156 -3.072 -24.239 1.00 87.38 90 SER A C 1
ATOM 590 O O . SER A 1 90 ? -5.804 -3.054 -25.417 1.00 87.38 90 SER A O 1
ATOM 592 N N . VAL A 1 91 ? -7.197 -2.363 -23.796 1.00 90.44 91 VAL A N 1
ATOM 593 C CA . VAL A 1 91 ? -8.089 -1.587 -24.670 1.00 90.44 91 VAL A CA 1
ATOM 594 C C . VAL A 1 91 ? -7.401 -0.344 -25.238 1.00 90.44 91 VAL A C 1
ATOM 596 O O . VAL A 1 91 ? -7.550 -0.057 -26.422 1.00 90.44 91 VAL A O 1
ATOM 599 N N . LEU A 1 92 ? -6.653 0.403 -24.420 1.00 89.88 92 LEU A N 1
ATOM 600 C CA . LEU A 1 92 ? -6.055 1.678 -24.830 1.00 89.88 92 LEU A CA 1
ATOM 601 C C . LEU A 1 92 ? -4.748 1.503 -25.606 1.00 89.88 92 LEU A C 1
ATOM 603 O O . LEU A 1 92 ? -4.469 2.291 -26.506 1.00 89.88 92 LEU A O 1
ATOM 607 N N . LEU A 1 93 ? -3.933 0.509 -25.243 1.00 86.38 93 LEU A N 1
ATOM 608 C CA . LEU A 1 93 ? -2.567 0.350 -25.754 1.00 86.38 93 LEU A CA 1
ATOM 609 C C . LEU A 1 93 ? -2.353 -0.960 -26.528 1.00 86.38 93 LEU A C 1
ATOM 611 O O . LEU A 1 93 ? -1.249 -1.205 -27.014 1.00 86.38 93 LEU A O 1
ATOM 615 N N . GLY A 1 94 ? -3.372 -1.823 -26.633 1.00 84.81 94 GLY A N 1
ATOM 616 C CA . GLY A 1 94 ? -3.281 -3.119 -27.320 1.00 84.81 94 GLY A CA 1
ATOM 617 C C . GLY A 1 94 ? -2.359 -4.133 -26.631 1.00 84.81 94 GLY A C 1
ATOM 618 O O . GLY A 1 94 ? -2.101 -5.205 -27.175 1.00 84.81 94 GLY A O 1
ATOM 619 N N . LYS A 1 95 ? -1.836 -3.795 -25.448 1.00 85.06 95 LYS A N 1
ATOM 620 C CA . LYS A 1 95 ? -0.921 -4.598 -24.632 1.00 85.06 95 LYS A CA 1
ATOM 621 C C . LYS A 1 95 ? -1.208 -4.337 -23.163 1.00 85.06 95 LYS A C 1
ATOM 623 O O . LYS A 1 95 ? -1.432 -3.193 -22.782 1.00 85.06 95 LYS A O 1
ATOM 628 N N . ALA A 1 96 ? -1.152 -5.378 -22.342 1.00 83.38 96 ALA A N 1
ATOM 629 C CA . ALA A 1 96 ? -1.322 -5.261 -20.900 1.00 83.38 96 ALA A CA 1
ATOM 630 C C . ALA A 1 96 ? -0.071 -5.756 -20.162 1.00 83.38 96 ALA A C 1
ATOM 632 O O . ALA A 1 96 ? 0.538 -6.737 -20.602 1.00 83.38 96 ALA A O 1
ATOM 633 N N . PRO A 1 97 ? 0.306 -5.124 -19.036 1.00 81.56 97 PRO A N 1
ATOM 634 C CA . PRO A 1 97 ? 1.318 -5.673 -18.145 1.00 81.56 97 PRO A CA 1
ATOM 635 C C . PRO A 1 97 ? 0.874 -7.048 -17.645 1.00 81.56 97 PRO A C 1
ATOM 637 O O . PRO A 1 97 ? -0.265 -7.215 -17.205 1.00 81.56 97 PRO A O 1
ATOM 640 N N . LEU A 1 98 ? 1.780 -8.027 -17.680 1.00 70.38 98 LEU A N 1
ATOM 641 C CA . LEU A 1 98 ? 1.481 -9.403 -17.265 1.00 70.38 98 LEU A CA 1
ATOM 642 C C . LEU A 1 98 ? 1.151 -9.509 -15.770 1.00 70.38 98 LEU A C 1
ATOM 644 O O . LEU A 1 98 ? 0.423 -10.412 -15.359 1.00 70.38 98 LEU A O 1
ATOM 648 N N . ALA A 1 99 ? 1.669 -8.592 -14.948 1.00 79.50 99 ALA A N 1
ATOM 649 C CA . ALA A 1 99 ? 1.461 -8.635 -13.511 1.00 79.50 99 ALA A CA 1
ATOM 650 C C . ALA A 1 99 ? 1.444 -7.234 -12.881 1.00 79.50 99 ALA A C 1
ATOM 652 O O . ALA A 1 99 ? 2.456 -6.549 -12.796 1.00 79.50 99 ALA A O 1
ATOM 653 N N . ILE A 1 100 ? 0.272 -6.832 -12.392 1.00 85.56 100 ILE A N 1
ATOM 654 C CA . ILE A 1 100 ? 0.076 -5.659 -11.531 1.00 85.56 100 ILE A CA 1
ATOM 655 C C . ILE A 1 100 ? -0.347 -6.167 -10.147 1.00 85.56 100 ILE A C 1
ATOM 657 O O . ILE A 1 100 ? -1.013 -7.212 -10.051 1.00 85.56 100 ILE A O 1
ATOM 661 N N . ALA A 1 101 ? 0.027 -5.424 -9.102 1.00 88.00 101 ALA A N 1
ATOM 662 C CA . ALA A 1 101 ? -0.491 -5.590 -7.747 1.00 88.00 101 ALA A CA 1
ATOM 663 C C . ALA A 1 101 ? -2.017 -5.757 -7.762 1.00 88.00 101 ALA A C 1
ATOM 665 O O . ALA A 1 101 ? -2.729 -5.005 -8.432 1.00 88.00 101 ALA A O 1
ATOM 666 N N . GLY A 1 102 ? -2.522 -6.765 -7.054 1.00 91.81 102 GLY A N 1
ATOM 667 C CA . GLY A 1 102 ? -3.912 -7.180 -7.144 1.00 91.81 102 GLY A CA 1
ATOM 668 C C . GLY A 1 102 ? -4.601 -7.390 -5.810 1.00 91.81 102 GLY A C 1
ATOM 669 O O . GLY A 1 102 ? -4.204 -6.882 -4.761 1.00 91.81 102 GLY A O 1
ATOM 670 N N . GLY A 1 103 ? -5.699 -8.144 -5.875 1.00 93.81 103 GLY A N 1
ATOM 671 C CA . GLY A 1 103 ? -6.530 -8.428 -4.710 1.00 93.81 103 GLY A CA 1
ATOM 672 C C . GLY A 1 103 ? -5.803 -9.244 -3.645 1.00 93.81 103 GLY A C 1
ATOM 673 O O . GLY A 1 103 ? -6.011 -9.002 -2.463 1.00 93.81 103 GLY A O 1
ATOM 674 N N . PHE A 1 104 ? -4.917 -10.167 -4.031 1.00 95.19 104 PHE A N 1
ATOM 675 C CA . PHE A 1 104 ? -4.153 -10.959 -3.064 1.00 95.19 104 PHE A CA 1
ATOM 676 C C . PHE A 1 104 ? -3.192 -10.084 -2.252 1.00 95.19 104 PHE A C 1
ATOM 678 O O . PHE A 1 104 ? -3.196 -10.137 -1.025 1.00 95.19 104 PHE A O 1
ATOM 685 N N . GLU A 1 105 ? -2.424 -9.221 -2.914 1.00 95.88 105 GLU A N 1
ATOM 686 C CA . GLU A 1 105 ? -1.509 -8.296 -2.248 1.00 95.88 105 GLU A CA 1
ATOM 687 C C . GLU A 1 105 ? -2.278 -7.307 -1.368 1.00 95.88 105 GLU A C 1
ATOM 689 O O . GLU A 1 105 ? -1.935 -7.120 -0.201 1.00 95.88 105 GLU A O 1
ATOM 694 N N . GLY A 1 106 ? -3.380 -6.747 -1.880 1.00 95.81 106 GLY A N 1
ATOM 695 C CA . GLY A 1 106 ? -4.265 -5.879 -1.103 1.00 95.81 106 GLY A CA 1
ATOM 696 C C . GLY A 1 106 ? -4.839 -6.571 0.138 1.00 95.81 106 GLY A C 1
ATOM 697 O O . GLY A 1 106 ? -4.861 -5.981 1.219 1.00 95.81 106 GLY A O 1
ATOM 698 N N . MET A 1 107 ? -5.244 -7.837 0.014 1.00 97.56 107 MET A N 1
ATOM 699 C CA . MET A 1 107 ? -5.723 -8.658 1.127 1.00 97.56 107 MET A CA 1
ATOM 700 C C . MET A 1 107 ? -4.647 -8.843 2.198 1.00 97.56 107 MET A C 1
ATOM 702 O O . MET A 1 107 ? -4.918 -8.636 3.380 1.00 97.56 107 MET A O 1
ATOM 706 N N . VAL A 1 108 ? -3.430 -9.212 1.790 1.00 97.69 108 VAL A N 1
ATOM 707 C CA . VAL A 1 108 ? -2.302 -9.453 2.698 1.00 97.69 108 VAL A CA 1
ATOM 708 C C . VAL A 1 108 ? -1.912 -8.172 3.434 1.00 97.69 108 VAL A C 1
ATOM 710 O O . VAL A 1 108 ? -1.800 -8.186 4.660 1.00 97.69 108 VAL A O 1
ATOM 713 N N . LEU A 1 109 ? -1.780 -7.048 2.723 1.00 97.31 109 LEU A N 1
ATOM 714 C CA . LEU A 1 109 ? -1.466 -5.754 3.337 1.00 97.31 109 LEU A CA 1
ATOM 715 C C . LEU A 1 109 ? -2.581 -5.284 4.282 1.00 97.31 109 LEU A C 1
ATOM 717 O O . LEU A 1 109 ? -2.298 -4.795 5.376 1.00 97.31 109 LEU A O 1
ATOM 721 N N . GLY A 1 110 ? -3.848 -5.466 3.901 1.00 96.56 110 GLY A N 1
ATOM 722 C CA . GLY A 1 110 ? -5.001 -5.123 4.732 1.00 96.56 110 GLY A CA 1
ATOM 723 C C . GLY A 1 110 ? -5.106 -5.973 6.003 1.00 96.56 110 GLY A C 1
ATOM 724 O O . GLY A 1 110 ? -5.356 -5.439 7.086 1.00 96.56 110 GLY A O 1
ATOM 725 N N . ALA A 1 111 ? -4.854 -7.280 5.899 1.00 97.06 111 ALA A N 1
ATOM 726 C CA . ALA A 1 111 ? -4.793 -8.185 7.044 1.00 97.06 111 ALA A CA 1
ATOM 727 C C . ALA A 1 111 ? -3.637 -7.816 7.985 1.00 97.06 111 ALA A C 1
ATOM 729 O O . ALA A 1 111 ? -3.832 -7.702 9.198 1.00 97.06 111 ALA A O 1
ATOM 730 N N . ALA A 1 112 ? -2.449 -7.571 7.422 1.00 96.88 112 ALA A N 1
ATOM 731 C CA . ALA A 1 112 ? -1.265 -7.154 8.164 1.00 96.88 112 ALA A CA 1
ATOM 732 C C . ALA A 1 112 ? -1.488 -5.821 8.886 1.00 96.88 112 ALA A C 1
ATOM 734 O O . ALA A 1 112 ? -1.104 -5.682 10.047 1.00 96.88 112 ALA A O 1
ATOM 735 N N . PHE A 1 113 ? -2.176 -4.870 8.247 1.00 95.56 113 PHE A N 1
ATOM 736 C CA . PHE A 1 113 ? -2.570 -3.614 8.877 1.00 95.56 113 PHE A CA 1
ATOM 737 C C . PHE A 1 113 ? -3.486 -3.860 10.074 1.00 95.56 113 PHE A C 1
ATOM 739 O O . PHE A 1 113 ? -3.231 -3.356 11.170 1.00 95.56 113 PHE A O 1
ATOM 746 N N . GLY A 1 114 ? -4.544 -4.653 9.886 1.00 92.31 114 GLY A N 1
ATOM 747 C CA . GLY A 1 114 ? -5.484 -4.952 10.958 1.00 92.31 114 GLY A CA 1
ATOM 748 C C . GLY A 1 114 ? -4.808 -5.635 12.144 1.00 92.31 114 GLY A C 1
ATOM 749 O O . GLY A 1 114 ? -5.051 -5.248 13.283 1.00 92.31 114 GLY A O 1
ATOM 750 N N . PHE A 1 115 ? -3.888 -6.563 11.886 1.00 93.88 115 PHE A N 1
ATOM 751 C CA . PHE A 1 115 ? -3.121 -7.238 12.927 1.00 93.88 115 PHE A CA 1
ATOM 752 C C . PHE A 1 115 ? -2.156 -6.272 13.631 1.00 93.88 115 PHE A C 1
ATOM 754 O O . PHE A 1 115 ? -2.184 -6.137 14.854 1.00 93.88 115 PHE A O 1
ATOM 761 N N . GLY A 1 116 ? -1.351 -5.537 12.860 1.00 90.88 116 GLY A N 1
ATOM 762 C CA . GLY A 1 116 ? -0.354 -4.601 13.374 1.00 90.88 116 GLY A CA 1
ATOM 763 C C . GLY A 1 116 ? -0.951 -3.422 14.137 1.00 90.88 116 GLY A C 1
ATOM 764 O O . GLY A 1 116 ? -0.384 -2.993 15.134 1.00 90.88 116 GLY A O 1
ATOM 765 N N . SER A 1 117 ? -2.120 -2.923 13.730 1.00 89.75 117 SER A N 1
ATOM 766 C CA . SER A 1 117 ? -2.793 -1.802 14.405 1.00 89.75 117 SER A CA 1
ATOM 767 C C . SER A 1 117 ? -3.199 -2.115 15.851 1.00 89.75 117 SER A C 1
ATOM 769 O O . SER A 1 117 ? -3.249 -1.202 16.681 1.00 89.75 117 SER A O 1
ATOM 771 N N . HIS A 1 118 ? -3.433 -3.397 16.160 1.00 86.81 118 HIS A N 1
ATOM 772 C CA . HIS A 1 118 ? -3.695 -3.910 17.511 1.00 86.81 118 HIS A CA 1
ATOM 773 C C . HIS A 1 118 ? -2.423 -4.349 18.245 1.00 86.81 118 HIS A C 1
ATOM 775 O O . HIS A 1 118 ? -2.449 -4.557 19.459 1.00 86.81 118 HIS A O 1
ATOM 781 N N . LEU A 1 119 ? -1.295 -4.462 17.542 1.00 80.19 119 LEU A N 1
ATOM 782 C CA . LEU A 1 119 ? -0.014 -4.816 18.130 1.00 80.19 119 LEU A CA 1
ATOM 783 C C . LEU A 1 119 ? 0.627 -3.558 18.728 1.00 80.19 119 LEU A C 1
ATOM 785 O O . LEU A 1 119 ? 1.243 -2.746 18.040 1.00 80.19 119 LEU A O 1
ATOM 789 N N . SER A 1 120 ? 0.476 -3.375 20.039 1.00 62.44 120 SER A N 1
ATOM 790 C CA . SER A 1 120 ? 1.125 -2.272 20.747 1.00 62.44 120 SER A CA 1
ATOM 791 C C . SER A 1 120 ? 2.632 -2.523 20.860 1.00 62.44 120 SER A C 1
ATOM 793 O O . SER A 1 120 ? 3.106 -3.033 21.873 1.00 62.44 120 SER A O 1
ATOM 795 N N . LEU A 1 121 ? 3.401 -2.144 19.835 1.00 56.12 121 LEU A N 1
ATOM 796 C CA . LEU A 1 121 ? 4.855 -2.356 19.797 1.00 56.12 121 LEU A CA 1
ATOM 797 C C . LEU A 1 121 ? 5.652 -1.456 20.759 1.00 56.12 121 LEU A C 1
ATOM 799 O O . LEU A 1 121 ? 6.857 -1.638 20.901 1.00 56.12 121 LEU A O 1
ATOM 803 N N . ALA A 1 122 ? 5.014 -0.509 21.455 1.00 49.00 122 ALA A N 1
ATOM 804 C CA . ALA A 1 122 ? 5.688 0.328 22.444 1.00 49.00 122 ALA A CA 1
ATOM 805 C C . ALA A 1 122 ? 5.066 0.195 23.839 1.00 49.00 122 ALA A C 1
ATOM 807 O O . ALA A 1 122 ? 3.883 0.452 24.045 1.00 49.00 122 ALA A O 1
ATOM 808 N N . ARG A 1 123 ? 5.926 -0.060 24.832 1.00 46.59 123 ARG A N 1
ATOM 809 C CA . ARG A 1 123 ? 5.682 0.147 26.272 1.00 46.59 123 ARG A CA 1
ATOM 810 C C . ARG A 1 123 ? 5.620 1.647 26.644 1.00 46.59 123 ARG A C 1
ATOM 812 O O . ARG A 1 123 ? 5.825 2.007 27.799 1.00 46.59 123 ARG A O 1
ATOM 819 N N . VAL A 1 124 ? 5.386 2.528 25.663 1.00 42.56 124 VAL A N 1
ATOM 820 C CA . VAL A 1 124 ? 5.544 3.989 25.742 1.00 42.56 124 VAL A CA 1
ATOM 821 C C . VAL A 1 124 ? 4.212 4.674 25.416 1.00 42.56 124 VAL A C 1
ATOM 823 O O . VAL A 1 124 ? 3.572 4.395 24.404 1.00 42.56 124 VAL A O 1
ATOM 826 N N . ARG A 1 125 ? 3.806 5.576 26.312 1.00 46.59 125 ARG A N 1
ATOM 827 C CA . ARG A 1 125 ? 2.445 6.070 26.603 1.00 46.59 125 ARG A CA 1
ATOM 828 C C . ARG A 1 125 ? 1.693 6.838 25.486 1.00 46.59 125 ARG A C 1
ATOM 830 O O . ARG A 1 125 ? 0.685 7.454 25.806 1.00 46.59 125 ARG A O 1
ATOM 837 N N . SER A 1 126 ? 2.082 6.857 24.205 1.00 49.00 126 SER A N 1
ATOM 838 C CA . SER A 1 126 ? 1.312 7.684 23.236 1.00 49.00 126 SER A CA 1
ATOM 839 C C . SER A 1 126 ? 1.379 7.362 21.735 1.00 49.00 126 SER A C 1
ATOM 841 O O . SER A 1 126 ? 0.563 7.917 20.995 1.00 49.00 126 SER A O 1
ATOM 843 N N . TRP A 1 127 ? 2.259 6.478 21.248 1.00 54.62 127 TRP A N 1
ATOM 844 C CA . TRP A 1 127 ? 2.413 6.178 19.802 1.00 54.62 127 TRP A CA 1
ATOM 845 C C . TRP A 1 127 ? 2.348 4.696 19.328 1.00 54.62 127 TRP A C 1
ATOM 847 O O . TRP A 1 127 ? 2.572 4.466 18.139 1.00 54.62 127 TRP A O 1
ATOM 857 N N . PRO A 1 128 ? 1.999 3.678 20.145 1.00 61.19 128 PRO A N 1
ATOM 858 C CA . PRO A 1 128 ? 2.257 2.273 19.795 1.00 61.19 128 PRO A CA 1
ATOM 859 C C . PRO A 1 128 ? 1.469 1.691 18.604 1.00 61.19 128 PRO A C 1
ATOM 861 O O . PRO A 1 128 ? 1.925 0.723 18.008 1.00 61.19 128 PRO A O 1
ATOM 864 N N . SER A 1 129 ? 0.303 2.244 18.246 1.00 64.56 129 SER A N 1
ATOM 865 C CA . SER A 1 129 ? -0.551 1.672 17.182 1.00 64.56 129 SER A CA 1
ATOM 866 C C . SER A 1 129 ? -0.065 2.017 15.764 1.00 64.56 129 SER A C 1
ATOM 868 O O . SER A 1 129 ? -0.194 1.203 14.851 1.00 64.56 129 SER A O 1
ATOM 870 N N . ILE A 1 130 ? 0.563 3.188 15.577 1.00 80.38 130 ILE A N 1
ATOM 871 C CA . ILE A 1 130 ? 1.112 3.589 14.268 1.00 80.38 130 ILE A CA 1
ATOM 872 C C . ILE A 1 130 ? 2.356 2.758 13.948 1.00 80.38 130 ILE A C 1
ATOM 874 O O . ILE A 1 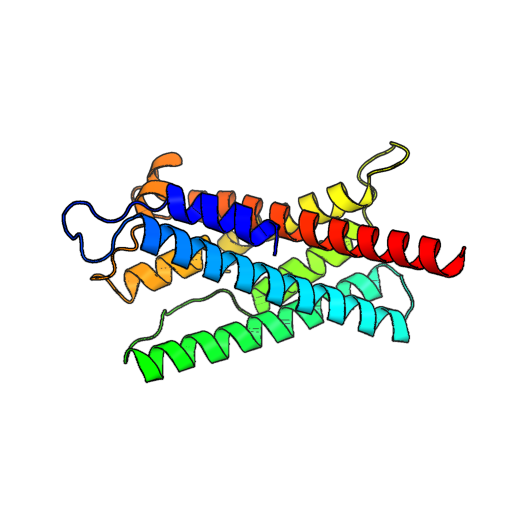130 ? 2.483 2.264 12.830 1.00 80.38 130 ILE A O 1
ATOM 878 N N . SER A 1 131 ? 3.246 2.555 14.927 1.00 83.38 131 SER A N 1
ATOM 879 C CA . SER A 1 131 ? 4.441 1.727 14.735 1.00 83.38 131 SER A CA 1
ATOM 880 C C . SER A 1 131 ? 4.086 0.256 14.511 1.00 83.38 131 SER A C 1
ATOM 882 O O . SER A 1 131 ? 4.666 -0.366 13.627 1.00 83.38 131 SER A O 1
ATOM 884 N N . GLY A 1 132 ? 3.097 -0.276 15.239 1.00 89.19 132 GLY A N 1
ATOM 885 C CA . GLY A 1 132 ? 2.561 -1.626 15.035 1.00 89.19 132 GLY A CA 1
ATOM 886 C C . GLY A 1 132 ? 2.075 -1.870 13.609 1.00 89.19 132 GLY A C 1
ATOM 887 O O . GLY A 1 132 ? 2.525 -2.804 12.944 1.00 89.19 132 GLY A O 1
ATOM 888 N N . ALA A 1 133 ? 1.197 -0.995 13.112 1.00 91.81 133 ALA A N 1
ATOM 889 C CA . ALA A 1 133 ? 0.662 -1.091 11.759 1.00 91.81 133 ALA A CA 1
ATOM 890 C C . ALA A 1 133 ? 1.745 -0.905 10.687 1.00 91.81 133 ALA A C 1
ATOM 892 O O . ALA A 1 133 ? 1.818 -1.697 9.752 1.00 91.81 133 ALA A O 1
ATOM 893 N N . ALA A 1 134 ? 2.609 0.104 10.826 1.00 93.69 134 ALA A N 1
ATOM 894 C CA . ALA A 1 134 ? 3.673 0.368 9.861 1.00 93.69 134 ALA A CA 1
ATOM 895 C C . ALA A 1 134 ? 4.639 -0.820 9.743 1.00 93.69 134 ALA A C 1
ATOM 897 O O . ALA A 1 134 ? 4.926 -1.279 8.642 1.00 93.69 134 ALA A O 1
ATOM 898 N N . VAL A 1 135 ? 5.090 -1.377 10.870 1.00 94.31 135 VAL A N 1
ATOM 899 C CA . VAL A 1 135 ? 6.011 -2.522 10.867 1.00 94.31 135 VAL A CA 1
ATOM 900 C C . VAL A 1 135 ? 5.339 -3.770 10.303 1.00 94.31 135 VAL A C 1
ATOM 902 O O . VAL A 1 135 ? 5.929 -4.429 9.454 1.00 94.31 135 VAL A O 1
ATOM 905 N N . ALA A 1 136 ? 4.109 -4.091 10.714 1.00 95.44 136 ALA A N 1
ATOM 906 C CA . ALA A 1 136 ? 3.425 -5.289 10.226 1.00 95.44 136 ALA A CA 1
ATOM 907 C C . ALA A 1 136 ? 3.179 -5.241 8.711 1.00 95.44 136 ALA A C 1
ATOM 909 O O . ALA A 1 136 ? 3.443 -6.218 8.012 1.00 95.44 136 ALA A O 1
ATOM 910 N N . VAL A 1 137 ? 2.715 -4.098 8.194 1.00 96.56 137 VAL A N 1
ATOM 911 C CA . VAL A 1 137 ? 2.477 -3.923 6.754 1.00 96.56 137 VAL A CA 1
ATOM 912 C C . VAL A 1 137 ? 3.799 -3.855 5.989 1.00 96.56 137 VAL A C 1
ATOM 914 O O . VAL A 1 137 ? 3.882 -4.403 4.897 1.00 96.56 137 VAL A O 1
ATOM 917 N N . GLY A 1 138 ? 4.851 -3.264 6.564 1.00 96.62 138 GLY A N 1
ATOM 918 C CA . GLY A 1 138 ? 6.195 -3.292 5.984 1.00 96.62 138 GLY A CA 1
ATOM 919 C C . GLY A 1 138 ? 6.764 -4.707 5.877 1.00 96.62 138 GLY A C 1
ATOM 920 O O . GLY A 1 138 ? 7.232 -5.103 4.818 1.00 96.62 138 GLY A O 1
ATOM 921 N N . ILE A 1 139 ? 6.648 -5.523 6.928 1.00 96.75 139 ILE A N 1
ATOM 922 C CA . ILE A 1 139 ? 7.057 -6.936 6.880 1.00 96.75 139 ILE A CA 1
ATOM 923 C C . ILE A 1 139 ? 6.256 -7.682 5.809 1.00 96.75 139 ILE A C 1
ATOM 925 O O . ILE A 1 139 ? 6.840 -8.374 4.981 1.00 96.75 139 ILE A O 1
ATOM 929 N N . ALA A 1 140 ? 4.932 -7.515 5.785 1.00 96.88 140 ALA A N 1
ATOM 930 C CA . ALA A 1 140 ? 4.089 -8.138 4.771 1.00 96.88 140 ALA A CA 1
ATOM 931 C C . ALA A 1 140 ? 4.488 -7.705 3.350 1.00 96.88 140 ALA A C 1
ATOM 933 O O . ALA A 1 140 ? 4.595 -8.546 2.461 1.00 96.88 140 ALA A O 1
ATOM 934 N N . GLY A 1 141 ? 4.775 -6.417 3.151 1.00 95.75 141 GLY A N 1
ATOM 935 C CA . GLY A 1 141 ? 5.216 -5.878 1.871 1.00 95.75 141 GLY A CA 1
ATOM 936 C C . GLY A 1 141 ? 6.569 -6.419 1.413 1.00 95.75 141 GLY A C 1
ATOM 937 O O . GLY A 1 141 ? 6.735 -6.692 0.229 1.00 95.75 141 GLY A O 1
ATOM 938 N N . GLY A 1 142 ? 7.504 -6.655 2.335 1.00 95.62 142 GLY A N 1
ATOM 939 C CA . GLY A 1 142 ? 8.777 -7.307 2.018 1.00 95.62 142 GLY A CA 1
ATOM 940 C C . GLY A 1 142 ? 8.652 -8.810 1.753 1.00 95.62 142 GLY A C 1
ATOM 941 O O . GLY A 1 142 ? 9.395 -9.358 0.949 1.00 95.62 142 GLY A O 1
ATOM 942 N N . LEU A 1 143 ? 7.695 -9.494 2.387 1.00 96.25 143 LEU A N 1
ATOM 943 C CA . LEU A 1 143 ? 7.479 -10.932 2.183 1.00 96.25 143 LEU A CA 1
ATOM 944 C C . LEU A 1 143 ? 6.695 -11.253 0.904 1.00 96.25 143 LEU A C 1
ATOM 946 O O . LEU A 1 143 ? 6.859 -12.338 0.352 1.00 96.25 143 LEU A O 1
ATOM 950 N N . LEU A 1 144 ? 5.849 -10.339 0.426 1.00 95.38 144 LEU A N 1
ATOM 951 C CA . LEU A 1 144 ? 5.019 -10.552 -0.764 1.00 95.38 144 LEU A CA 1
ATOM 952 C C . LEU A 1 144 ? 5.823 -10.929 -2.024 1.00 95.38 144 LEU A C 1
ATOM 954 O O . LEU A 1 144 ? 5.439 -11.913 -2.659 1.00 95.38 144 LEU A O 1
ATOM 958 N N . PRO A 1 145 ? 6.942 -10.257 -2.362 1.00 93.06 145 PRO A N 1
ATOM 959 C CA . PRO A 1 145 ? 7.810 -10.659 -3.472 1.00 93.06 145 PRO A CA 1
ATOM 960 C C . PRO A 1 145 ? 8.290 -12.112 -3.393 1.00 93.06 145 PRO A C 1
ATOM 962 O O . PRO A 1 145 ? 8.328 -12.807 -4.405 1.00 93.06 145 PRO A O 1
ATOM 965 N N . LEU A 1 146 ? 8.579 -12.614 -2.187 1.00 91.25 146 LEU A N 1
ATOM 966 C CA . LEU A 1 146 ? 9.003 -14.005 -1.974 1.00 91.25 146 LEU A CA 1
ATOM 967 C C . LEU A 1 146 ? 7.878 -15.015 -2.253 1.00 91.25 146 LEU A C 1
ATOM 969 O O . LEU A 1 146 ? 8.145 -16.179 -2.540 1.00 91.25 146 LEU A O 1
ATOM 973 N N . LEU A 1 147 ? 6.621 -14.574 -2.177 1.00 89.69 147 LEU A N 1
ATOM 974 C CA . LEU A 1 147 ? 5.427 -15.362 -2.493 1.00 89.69 147 LEU A CA 1
ATOM 975 C C . LEU A 1 147 ? 4.979 -15.188 -3.956 1.00 89.69 147 LEU A C 1
ATOM 977 O O . LEU A 1 147 ? 3.904 -15.657 -4.327 1.00 89.69 147 LEU A O 1
ATOM 981 N N . GLY A 1 148 ? 5.770 -14.490 -4.779 1.00 86.25 148 GLY A N 1
ATOM 982 C CA . GLY A 1 148 ? 5.418 -14.135 -6.156 1.00 86.25 148 GLY A CA 1
ATOM 983 C C . GLY A 1 148 ? 4.408 -12.986 -6.272 1.00 86.25 148 GLY A C 1
ATOM 984 O O . GLY A 1 148 ? 3.943 -12.694 -7.374 1.00 86.25 148 GLY A O 1
ATOM 985 N N . GLY A 1 149 ? 4.064 -12.338 -5.155 1.00 88.38 149 GLY A N 1
ATOM 986 C CA . GLY A 1 149 ? 3.226 -11.144 -5.137 1.00 88.38 149 GLY A CA 1
ATOM 987 C C . GLY A 1 149 ? 3.985 -9.922 -5.645 1.00 88.38 149 GLY A C 1
ATOM 988 O O . GLY A 1 149 ? 5.203 -9.823 -5.494 1.00 88.38 149 GLY A O 1
ATOM 989 N N . ARG A 1 150 ? 3.268 -8.965 -6.238 1.00 87.69 150 ARG A N 1
ATOM 990 C CA . ARG A 1 150 ? 3.873 -7.740 -6.783 1.00 87.69 150 ARG A CA 1
ATOM 991 C C . ARG A 1 150 ? 3.297 -6.502 -6.118 1.00 87.69 150 ARG A C 1
ATOM 993 O O . ARG A 1 150 ? 2.086 -6.339 -6.042 1.00 87.69 150 ARG A O 1
ATOM 1000 N N . LEU A 1 151 ? 4.177 -5.619 -5.660 1.00 90.62 151 LEU A N 1
ATOM 1001 C CA . LEU A 1 151 ? 3.818 -4.284 -5.177 1.00 90.62 151 LEU A CA 1
ATOM 1002 C C . LEU A 1 151 ? 4.101 -3.224 -6.249 1.00 90.62 151 LEU A C 1
ATOM 1004 O O . LEU A 1 151 ? 4.219 -3.577 -7.426 1.00 90.62 151 LEU A O 1
ATOM 1008 N N . MET A 1 152 ? 4.139 -1.935 -5.901 1.00 90.44 152 MET A N 1
ATOM 1009 C CA . MET A 1 152 ? 4.235 -0.872 -6.903 1.00 90.44 152 MET A CA 1
ATOM 1010 C C . MET A 1 152 ? 5.520 -0.988 -7.722 1.00 90.44 152 MET A C 1
ATOM 1012 O O . MET A 1 152 ? 5.436 -0.998 -8.946 1.00 90.44 152 MET A O 1
ATOM 1016 N N . GLY A 1 153 ? 6.679 -1.162 -7.081 1.00 88.62 153 GLY A N 1
ATOM 1017 C CA . GLY A 1 153 ? 7.957 -1.315 -7.789 1.00 88.62 153 GLY A CA 1
ATOM 1018 C C . GLY A 1 153 ? 7.930 -2.448 -8.822 1.00 88.62 153 GLY A C 1
ATOM 1019 O O . GLY A 1 153 ? 8.218 -2.234 -9.994 1.00 88.62 153 GLY A O 1
ATOM 1020 N N . ALA A 1 154 ? 7.459 -3.633 -8.425 1.00 89.38 154 ALA A N 1
ATOM 1021 C CA . ALA A 1 154 ? 7.330 -4.781 -9.328 1.00 89.38 154 ALA A CA 1
ATOM 1022 C C . ALA A 1 154 ? 6.231 -4.598 -10.400 1.00 89.38 154 ALA A C 1
ATOM 1024 O O . ALA A 1 154 ? 6.295 -5.184 -11.482 1.00 89.38 154 ALA A O 1
ATOM 1025 N N . SER A 1 155 ? 5.204 -3.788 -10.127 1.00 90.06 155 SER A N 1
ATOM 1026 C CA . SER A 1 155 ? 4.178 -3.438 -11.122 1.00 90.06 155 SER A CA 1
ATOM 1027 C C . SER A 1 155 ? 4.733 -2.482 -12.181 1.00 90.06 155 SER A C 1
ATOM 1029 O O . SER A 1 155 ? 4.398 -2.613 -13.356 1.00 90.06 155 SER A O 1
ATOM 1031 N N . LEU A 1 156 ? 5.601 -1.548 -11.777 1.00 88.88 156 LEU A N 1
ATOM 1032 C CA . LEU A 1 156 ? 6.325 -0.654 -12.681 1.00 88.88 156 LEU A CA 1
ATOM 1033 C C . LEU A 1 156 ? 7.336 -1.419 -13.538 1.00 88.88 156 LEU A C 1
ATOM 1035 O O . LEU A 1 156 ? 7.463 -1.111 -14.718 1.00 88.88 156 LEU A O 1
ATOM 1039 N N . ASP A 1 157 ? 7.978 -2.443 -12.977 1.00 89.62 157 ASP A N 1
ATOM 1040 C CA . ASP A 1 157 ? 8.884 -3.342 -13.707 1.00 89.62 157 ASP A CA 1
ATOM 1041 C C . ASP A 1 157 ? 8.159 -4.023 -14.869 1.00 89.62 157 ASP A C 1
ATOM 1043 O O . ASP A 1 157 ? 8.479 -3.851 -16.042 1.00 89.62 157 ASP A O 1
ATOM 1047 N N . SER A 1 158 ? 7.041 -4.670 -14.538 1.00 88.31 158 SER A N 1
ATOM 1048 C CA . SER A 1 158 ? 6.145 -5.313 -15.506 1.00 88.31 158 SER A CA 1
ATOM 1049 C C . SER A 1 158 ? 5.621 -4.341 -16.569 1.00 88.31 158 SER A C 1
ATOM 1051 O O . SER A 1 158 ? 5.338 -4.736 -17.701 1.00 88.31 158 SER A O 1
ATOM 1053 N N . LEU A 1 159 ? 5.434 -3.068 -16.202 1.00 87.06 159 LEU A N 1
ATOM 1054 C CA . LEU A 1 159 ? 5.009 -2.021 -17.126 1.00 87.06 159 LEU A CA 1
ATOM 1055 C C . LEU A 1 159 ? 6.150 -1.620 -18.074 1.00 87.06 159 LEU A C 1
ATOM 1057 O O . LEU A 1 159 ? 5.898 -1.436 -19.264 1.00 87.06 159 LEU A O 1
ATOM 1061 N N . ALA A 1 160 ? 7.385 -1.516 -17.579 1.00 87.00 160 ALA A N 1
ATOM 1062 C CA . ALA A 1 160 ? 8.565 -1.252 -18.400 1.00 87.00 160 ALA A CA 1
ATOM 1063 C C . ALA A 1 160 ? 8.814 -2.395 -19.401 1.00 87.00 160 ALA A C 1
ATOM 1065 O O . ALA A 1 160 ? 9.030 -2.137 -20.586 1.00 87.00 160 ALA A O 1
ATOM 1066 N N . GLU A 1 161 ? 8.660 -3.652 -18.969 1.00 87.56 161 GLU A N 1
ATOM 1067 C CA . GLU A 1 161 ? 8.746 -4.832 -19.841 1.00 87.56 161 GLU A CA 1
ATOM 1068 C C . GLU A 1 161 ? 7.669 -4.834 -20.939 1.00 87.56 161 GLU A C 1
ATOM 1070 O O . GLU A 1 161 ? 7.948 -5.123 -22.106 1.00 87.56 161 GLU A O 1
ATOM 1075 N N . ALA A 1 162 ? 6.423 -4.488 -20.592 1.00 85.81 162 ALA A N 1
ATOM 1076 C CA . ALA A 1 162 ? 5.315 -4.443 -21.549 1.00 85.81 162 ALA A CA 1
ATOM 1077 C C . ALA A 1 162 ? 5.463 -3.310 -22.582 1.00 85.81 162 ALA A C 1
ATOM 1079 O O . ALA A 1 162 ? 4.991 -3.436 -23.722 1.00 85.81 162 ALA A O 1
ATOM 1080 N N . PHE A 1 163 ? 6.151 -2.225 -22.208 1.00 85.44 163 PHE A N 1
ATOM 1081 C CA . PHE A 1 163 ? 6.379 -1.048 -23.044 1.00 85.44 163 PHE A CA 1
ATOM 1082 C C . PHE A 1 163 ? 7.874 -0.680 -23.129 1.00 85.44 163 PHE A C 1
ATOM 1084 O O . PHE A 1 163 ? 8.270 0.356 -22.601 1.00 85.44 163 PHE A O 1
ATOM 1091 N N . PRO A 1 164 ? 8.701 -1.422 -23.898 1.00 80.88 164 PRO A N 1
ATOM 1092 C CA . PRO A 1 164 ? 10.158 -1.197 -23.985 1.00 80.88 164 PRO A CA 1
ATOM 1093 C C . PRO A 1 164 ? 10.580 0.156 -24.583 1.00 80.88 164 PRO A C 1
ATOM 1095 O O . PRO A 1 164 ? 11.744 0.551 -24.536 1.00 80.88 164 PRO A O 1
ATOM 1098 N N . ASN A 1 165 ? 9.636 0.855 -25.217 1.00 76.94 165 ASN A N 1
ATOM 1099 C CA . ASN A 1 165 ? 9.832 2.199 -25.760 1.00 76.94 165 ASN A CA 1
ATOM 1100 C C . ASN A 1 165 ? 9.406 3.301 -24.773 1.00 76.94 165 ASN A C 1
ATOM 1102 O O . ASN A 1 165 ? 9.510 4.480 -25.101 1.00 76.94 165 ASN A O 1
ATOM 1106 N N . SER A 1 166 ? 8.899 2.929 -23.595 1.00 74.88 166 SER A N 1
ATOM 1107 C CA . SER A 1 166 ? 8.578 3.854 -22.514 1.00 74.88 166 SER A CA 1
ATOM 1108 C C . SER A 1 166 ? 9.863 4.458 -21.937 1.00 74.88 166 SER A C 1
ATOM 1110 O O . SER A 1 166 ? 10.860 3.751 -21.816 1.00 74.88 166 SER A O 1
ATOM 1112 N N . PRO A 1 167 ? 9.854 5.736 -21.519 1.00 74.44 167 PRO A N 1
ATOM 1113 C CA . PRO A 1 167 ? 10.962 6.326 -20.769 1.00 74.44 167 PRO A CA 1
ATOM 1114 C C . PRO A 1 167 ? 11.106 5.749 -19.348 1.00 74.44 167 PRO A C 1
ATOM 1116 O O . PRO A 1 167 ? 12.032 6.125 -18.638 1.00 74.44 167 PRO A O 1
ATOM 1119 N N . LEU A 1 168 ? 10.196 4.873 -18.907 1.00 80.00 168 LEU A N 1
ATOM 1120 C CA . LEU A 1 168 ? 10.267 4.213 -17.607 1.00 80.00 168 LEU A CA 1
ATOM 1121 C C . LEU A 1 168 ? 11.412 3.187 -17.585 1.00 80.00 168 LEU A C 1
ATOM 1123 O O . LEU A 1 168 ? 11.288 2.118 -18.173 1.00 80.00 168 LEU A O 1
ATOM 1127 N N . ASN A 1 169 ? 12.485 3.497 -16.857 1.00 82.12 169 ASN A N 1
ATOM 1128 C CA . ASN A 1 169 ? 13.544 2.553 -16.513 1.00 82.12 169 ASN A CA 1
ATOM 1129 C C . ASN A 1 169 ? 13.709 2.516 -14.989 1.00 82.12 169 ASN A C 1
ATOM 1131 O O . ASN A 1 169 ? 14.027 3.529 -14.360 1.00 82.12 169 ASN A O 1
ATOM 1135 N N . ILE A 1 170 ? 13.482 1.342 -14.405 1.00 83.25 170 ILE A N 1
ATOM 1136 C CA . ILE A 1 170 ? 13.620 1.115 -12.965 1.00 83.25 170 ILE A CA 1
ATOM 1137 C C . ILE A 1 170 ? 14.854 0.281 -12.596 1.00 83.25 170 ILE A C 1
ATOM 1139 O O . ILE A 1 170 ? 15.109 0.076 -11.411 1.00 83.25 170 ILE A O 1
ATOM 1143 N N . ASP A 1 171 ? 15.663 -0.145 -13.568 1.00 82.62 171 ASP A N 1
ATOM 1144 C CA . ASP A 1 171 ? 16.901 -0.900 -13.327 1.00 82.62 171 ASP A CA 1
ATOM 1145 C C . ASP A 1 171 ? 17.899 -0.083 -12.498 1.00 82.62 171 ASP A C 1
ATOM 1147 O O . ASP A 1 171 ? 18.645 -0.629 -11.686 1.00 82.62 171 ASP A O 1
ATOM 1151 N N . GLY A 1 172 ? 17.838 1.251 -12.605 1.00 80.81 172 GLY A N 1
ATOM 1152 C CA . GLY A 1 172 ? 18.591 2.171 -11.750 1.00 80.81 172 GLY A CA 1
ATOM 1153 C C . GLY A 1 172 ? 18.338 1.967 -10.252 1.00 80.81 172 GLY A C 1
ATOM 1154 O O . GLY A 1 172 ? 19.264 2.115 -9.457 1.00 80.81 172 GLY A O 1
ATOM 1155 N N . LEU A 1 173 ? 17.122 1.561 -9.867 1.00 84.12 173 LEU A N 1
ATOM 1156 C CA . LEU A 1 173 ? 16.797 1.189 -8.487 1.00 84.12 173 LEU A CA 1
ATOM 1157 C C . LEU A 1 173 ? 17.388 -0.176 -8.115 1.00 84.12 173 LEU A C 1
ATOM 1159 O O . LEU A 1 173 ? 17.852 -0.347 -6.990 1.00 84.12 173 LEU A O 1
ATOM 1163 N N . GLY A 1 174 ? 17.418 -1.114 -9.068 1.00 82.69 174 GLY A N 1
ATOM 1164 C CA . GLY A 1 174 ? 18.092 -2.411 -8.950 1.00 82.69 174 GLY A CA 1
ATOM 1165 C C . GLY A 1 174 ? 19.575 -2.278 -8.606 1.00 82.69 174 GLY A C 1
ATOM 1166 O O . GLY A 1 174 ? 20.092 -2.916 -7.683 1.00 82.69 174 GLY A O 1
ATOM 1167 N N . HIS A 1 175 ? 20.254 -1.358 -9.292 1.00 84.69 175 HIS A N 1
ATOM 1168 C CA . HIS A 1 175 ? 21.682 -1.114 -9.106 1.00 84.69 175 HIS A CA 1
ATOM 1169 C C . HIS A 1 175 ? 22.053 -0.623 -7.704 1.00 84.69 175 HIS A C 1
ATOM 1171 O O . HIS A 1 175 ? 23.170 -0.883 -7.254 1.00 84.69 175 HIS A O 1
ATOM 1177 N N . TRP A 1 176 ? 21.138 0.025 -6.972 1.00 84.75 176 TRP A N 1
ATOM 1178 C CA . TRP A 1 176 ? 21.390 0.440 -5.583 1.00 84.75 176 TRP A CA 1
ATOM 1179 C C . TRP A 1 176 ? 21.632 -0.752 -4.654 1.00 84.75 176 TRP A C 1
ATOM 1181 O O . TRP A 1 176 ? 22.311 -0.615 -3.638 1.00 84.75 176 TRP A O 1
ATOM 1191 N N . PHE A 1 177 ? 21.111 -1.922 -5.024 1.00 86.50 177 PHE A N 1
ATOM 1192 C CA . PHE A 1 177 ? 21.244 -3.173 -4.283 1.00 86.50 177 PHE A CA 1
ATOM 1193 C C . PHE A 1 177 ? 22.181 -4.176 -4.970 1.00 86.50 177 PHE A C 1
ATOM 1195 O O . PHE A 1 177 ? 22.275 -5.325 -4.543 1.00 86.50 177 PHE A O 1
ATOM 1202 N N . GLY A 1 178 ? 22.903 -3.744 -6.010 1.00 83.06 178 GLY A N 1
ATOM 1203 C CA . GLY A 1 178 ? 23.820 -4.593 -6.772 1.00 83.06 178 GLY A CA 1
ATOM 1204 C C . GLY A 1 178 ? 23.131 -5.545 -7.752 1.00 83.06 178 GLY A C 1
AT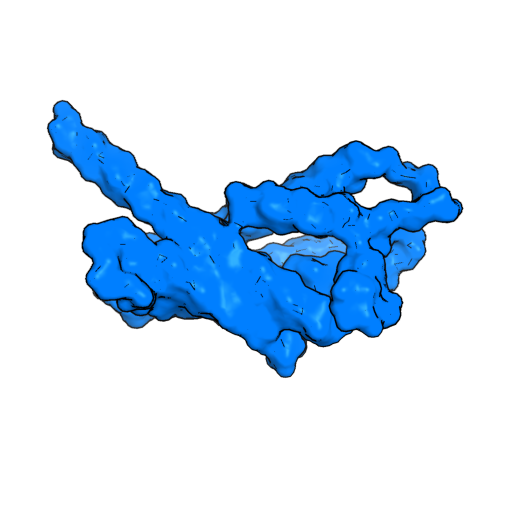OM 1205 O O . GLY A 1 178 ? 23.787 -6.443 -8.280 1.00 83.06 178 GLY A O 1
ATOM 1206 N N . GLU A 1 179 ? 21.835 -5.367 -8.014 1.00 87.12 179 GLU A N 1
ATOM 1207 C CA . GLU A 1 179 ? 21.114 -6.127 -9.034 1.00 87.12 179 GLU A CA 1
ATOM 1208 C C . GLU A 1 179 ? 21.274 -5.451 -10.405 1.00 87.12 179 GLU A C 1
ATOM 1210 O O . GLU A 1 179 ? 21.386 -4.228 -10.513 1.00 87.12 179 GLU A O 1
ATOM 1215 N N . SER A 1 180 ? 21.331 -6.249 -11.474 1.00 80.94 180 SER A N 1
ATOM 1216 C CA . SER A 1 180 ? 21.417 -5.731 -12.848 1.00 80.94 180 SER A CA 1
ATOM 1217 C C . SER A 1 180 ? 20.083 -5.201 -13.376 1.00 80.94 180 SER A C 1
ATOM 1219 O O . SER A 1 180 ? 20.087 -4.406 -14.305 1.00 80.94 180 SER A O 1
ATOM 1221 N N . HIS A 1 181 ? 18.980 -5.639 -12.772 1.00 85.19 181 HIS A N 1
ATOM 1222 C CA . HIS A 1 181 ? 17.604 -5.240 -13.060 1.00 85.19 181 HIS A CA 1
ATOM 1223 C C . HIS A 1 181 ? 16.847 -5.117 -11.731 1.00 85.19 181 HIS A C 1
ATOM 1225 O O . HIS A 1 181 ? 17.418 -5.406 -10.674 1.00 85.19 181 HIS A O 1
ATOM 1231 N N . PHE A 1 182 ? 15.569 -4.738 -11.752 1.00 85.25 182 PHE A N 1
ATOM 1232 C CA . PHE A 1 182 ? 14.734 -4.683 -10.545 1.00 85.25 182 PHE A CA 1
ATOM 1233 C C . PHE A 1 182 ? 14.375 -6.085 -10.000 1.00 85.25 182 PHE A C 1
ATOM 1235 O O . PHE A 1 182 ? 13.260 -6.594 -10.129 1.00 85.25 182 PHE A O 1
ATOM 1242 N N . GLY A 1 183 ? 15.365 -6.733 -9.387 1.00 89.12 183 GLY A N 1
ATOM 1243 C CA . GLY A 1 183 ? 15.304 -8.114 -8.924 1.00 89.12 183 GLY A CA 1
ATOM 1244 C C . GLY A 1 183 ? 14.635 -8.302 -7.562 1.00 89.12 183 GLY A C 1
ATOM 1245 O O . GLY A 1 183 ? 13.980 -7.418 -7.008 1.00 89.12 183 GLY A O 1
ATOM 1246 N N . LEU A 1 184 ? 14.772 -9.513 -7.018 1.00 90.62 184 LEU A N 1
ATOM 1247 C CA . LEU A 1 184 ? 14.069 -9.940 -5.808 1.00 90.62 184 LEU A CA 1
ATOM 1248 C C . LEU A 1 184 ? 14.475 -9.127 -4.572 1.00 90.62 184 LEU A C 1
ATOM 1250 O O . LEU A 1 184 ? 13.630 -8.874 -3.709 1.00 90.62 184 LEU A O 1
ATOM 1254 N N . VAL A 1 185 ? 15.744 -8.713 -4.471 1.00 92.12 185 VAL A N 1
ATOM 1255 C CA . VAL A 1 185 ? 16.232 -7.921 -3.331 1.00 92.12 185 VAL A CA 1
ATOM 1256 C C . VAL A 1 185 ? 15.595 -6.539 -3.363 1.00 92.12 185 VAL A C 1
ATOM 1258 O O . VAL A 1 185 ? 15.004 -6.115 -2.369 1.00 92.12 185 VAL A O 1
ATOM 1261 N N . SER A 1 186 ? 15.630 -5.878 -4.517 1.00 92.12 186 SER A N 1
ATOM 1262 C CA . SER A 1 186 ? 14.985 -4.585 -4.730 1.00 92.12 186 SER A CA 1
ATOM 1263 C C . SER A 1 186 ? 13.486 -4.665 -4.474 1.00 92.12 186 SER A C 1
ATOM 1265 O O . SER A 1 186 ? 12.955 -3.879 -3.691 1.00 92.12 186 SER A O 1
ATOM 1267 N N . GLN A 1 187 ? 12.806 -5.671 -5.031 1.00 93.06 187 GLN A N 1
ATOM 1268 C CA . GLN A 1 187 ? 11.377 -5.890 -4.800 1.00 93.06 187 GLN A CA 1
ATOM 1269 C C . GLN A 1 187 ? 11.054 -6.069 -3.312 1.00 93.06 187 GLN A C 1
ATOM 1271 O O . GLN A 1 187 ? 10.081 -5.496 -2.826 1.00 93.06 187 GLN A O 1
ATOM 1276 N N . THR A 1 188 ? 11.883 -6.810 -2.573 1.00 94.44 188 THR A N 1
ATOM 1277 C CA . THR A 1 188 ? 11.726 -7.030 -1.127 1.00 94.44 188 THR A CA 1
ATOM 1278 C C . THR A 1 188 ? 11.917 -5.737 -0.335 1.00 94.44 188 THR A C 1
ATOM 1280 O O . THR A 1 188 ? 11.086 -5.395 0.506 1.00 94.44 188 THR A O 1
ATOM 1283 N N . VAL A 1 189 ? 12.992 -4.988 -0.598 1.00 93.88 189 VAL A N 1
ATOM 1284 C CA . VAL A 1 189 ? 13.308 -3.760 0.149 1.00 93.88 189 VAL A CA 1
ATOM 1285 C C . VAL A 1 189 ? 12.293 -2.663 -0.149 1.00 93.88 189 VAL A C 1
ATOM 1287 O O . VAL A 1 189 ? 11.719 -2.084 0.776 1.00 93.88 189 VAL A O 1
ATOM 1290 N N . PHE A 1 190 ? 12.023 -2.398 -1.426 1.00 93.94 190 PHE A N 1
ATOM 1291 C CA . PHE A 1 190 ? 11.031 -1.404 -1.817 1.00 93.94 190 PHE A CA 1
ATOM 1292 C C . PHE A 1 190 ? 9.623 -1.823 -1.409 1.00 93.94 190 PHE A C 1
ATOM 1294 O O . PHE A 1 190 ? 8.878 -0.994 -0.894 1.00 93.94 190 PHE A O 1
ATOM 1301 N N . GLY A 1 191 ? 9.282 -3.109 -1.519 1.00 95.12 191 GLY A N 1
ATOM 1302 C CA . GLY A 1 191 ? 8.021 -3.639 -1.013 1.00 95.12 191 GLY A CA 1
ATOM 1303 C C . GLY A 1 191 ? 7.849 -3.413 0.490 1.00 95.12 191 GLY A C 1
ATOM 1304 O O . GLY A 1 191 ? 6.776 -3.005 0.940 1.00 95.12 191 GLY A O 1
ATOM 1305 N N . ALA A 1 192 ? 8.917 -3.586 1.273 1.00 96.50 192 ALA A N 1
ATOM 1306 C CA . ALA A 1 192 ? 8.891 -3.294 2.701 1.00 96.50 192 ALA A CA 1
ATOM 1307 C C . ALA A 1 192 ? 8.707 -1.799 2.997 1.00 96.50 192 ALA A C 1
ATOM 1309 O O . ALA A 1 192 ? 7.925 -1.438 3.880 1.00 96.50 192 ALA A O 1
ATOM 1310 N N . ILE A 1 193 ? 9.379 -0.923 2.244 1.00 95.31 193 ILE A N 1
ATOM 1311 C CA . ILE A 1 193 ? 9.238 0.535 2.369 1.00 95.31 193 ILE A CA 1
ATOM 1312 C C . ILE A 1 193 ? 7.815 0.974 2.008 1.00 95.31 193 ILE A C 1
ATOM 1314 O O . ILE A 1 193 ? 7.188 1.717 2.763 1.00 95.31 193 ILE A O 1
ATOM 1318 N N . GLU A 1 194 ? 7.280 0.493 0.887 1.00 95.06 194 GLU A N 1
ATOM 1319 C CA . GLU A 1 194 ? 5.913 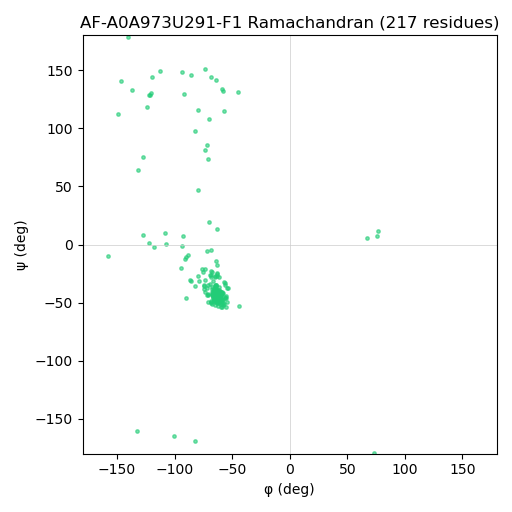0.774 0.450 1.00 95.06 194 GLU A CA 1
ATOM 1320 C C . GLU A 1 194 ? 4.888 0.349 1.500 1.00 95.06 194 GLU A C 1
ATOM 1322 O O . GLU A 1 194 ? 4.030 1.143 1.896 1.00 95.06 194 GLU A O 1
ATOM 1327 N N . GLY A 1 195 ? 5.003 -0.892 1.982 1.00 95.81 195 GLY A N 1
ATOM 1328 C CA . GLY A 1 195 ? 4.127 -1.425 3.014 1.00 95.81 195 GLY A CA 1
ATOM 1329 C C . GLY A 1 195 ? 4.208 -0.607 4.302 1.00 95.81 195 GLY A C 1
ATOM 1330 O O . GLY A 1 195 ? 3.180 -0.235 4.872 1.00 95.81 195 GLY A O 1
ATOM 1331 N N . PHE A 1 196 ? 5.419 -0.246 4.727 1.00 96.19 196 PHE A N 1
ATOM 1332 C CA . PHE A 1 196 ? 5.634 0.572 5.915 1.00 96.19 196 PHE A CA 1
ATOM 1333 C C . PHE A 1 196 ? 4.963 1.942 5.797 1.00 96.19 196 PHE A C 1
ATOM 1335 O O . PHE A 1 196 ? 4.218 2.351 6.692 1.00 96.19 196 PHE A O 1
ATOM 1342 N N . LEU A 1 197 ? 5.182 2.634 4.675 1.00 95.25 197 LEU A N 1
ATOM 1343 C CA . LEU A 1 197 ? 4.596 3.945 4.403 1.00 95.25 197 LEU A CA 1
ATOM 1344 C C . LEU A 1 197 ? 3.068 3.880 4.360 1.00 95.25 197 LEU A C 1
ATOM 1346 O O . LEU A 1 197 ? 2.397 4.730 4.951 1.00 95.25 197 LEU A O 1
ATOM 1350 N N . LEU A 1 198 ? 2.511 2.865 3.695 1.00 95.06 198 LEU A N 1
ATOM 1351 C CA . LEU A 1 198 ? 1.069 2.660 3.613 1.00 95.06 198 LEU A CA 1
ATOM 1352 C C . LEU A 1 198 ? 0.468 2.400 5.000 1.00 95.06 198 LEU A C 1
ATOM 1354 O O . LEU A 1 198 ? -0.486 3.076 5.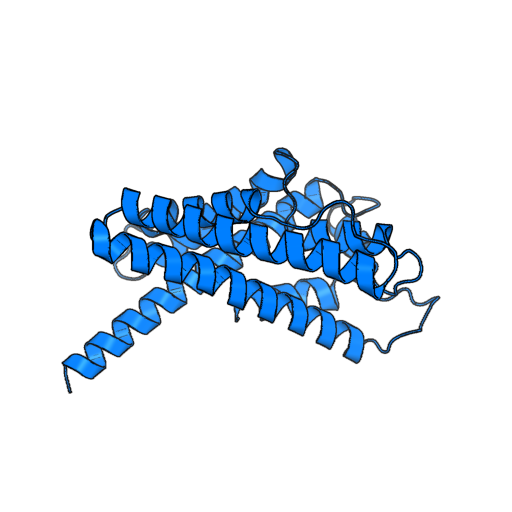391 1.00 95.06 198 LEU A O 1
ATOM 1358 N N . GLY A 1 199 ? 1.048 1.471 5.764 1.00 94.44 199 GLY A N 1
ATOM 1359 C CA . GLY A 1 199 ? 0.587 1.135 7.109 1.00 94.44 199 GLY A CA 1
ATOM 1360 C C . GLY A 1 199 ? 0.645 2.329 8.063 1.00 94.44 199 GLY A C 1
ATOM 1361 O O . GLY A 1 199 ? -0.331 2.610 8.762 1.00 94.44 199 GLY A O 1
ATOM 1362 N N . ALA A 1 200 ? 1.741 3.093 8.035 1.00 93.50 200 ALA A N 1
ATOM 1363 C CA . ALA A 1 200 ? 1.882 4.316 8.822 1.00 93.50 200 ALA A CA 1
ATOM 1364 C C . ALA A 1 200 ? 0.815 5.359 8.454 1.00 93.50 200 ALA A C 1
ATOM 1366 O O . ALA A 1 200 ? 0.176 5.931 9.340 1.00 93.50 200 ALA A O 1
ATOM 1367 N N . ALA A 1 201 ? 0.589 5.587 7.156 1.00 93.69 201 ALA A N 1
ATOM 1368 C CA . ALA A 1 201 ? -0.353 6.594 6.681 1.00 93.69 201 ALA A CA 1
ATOM 1369 C C . ALA A 1 201 ? -1.811 6.255 7.018 1.00 93.69 201 ALA A C 1
ATOM 1371 O O . ALA A 1 201 ? -2.551 7.145 7.437 1.00 93.69 201 ALA A O 1
ATOM 1372 N N . ILE A 1 202 ? -2.227 4.990 6.879 1.00 92.94 202 ILE A N 1
ATOM 1373 C CA . ILE A 1 202 ? -3.589 4.564 7.241 1.00 92.94 202 ILE A CA 1
ATOM 1374 C C . ILE A 1 202 ? -3.797 4.704 8.755 1.00 92.94 202 ILE A C 1
ATOM 1376 O O . ILE A 1 202 ? -4.796 5.279 9.187 1.00 92.94 202 ILE A O 1
ATOM 1380 N N . ALA A 1 203 ? -2.844 4.239 9.571 1.00 91.62 203 ALA A N 1
ATOM 1381 C CA . ALA A 1 203 ? -2.951 4.332 11.028 1.00 91.62 203 ALA A CA 1
ATOM 1382 C C . ALA A 1 203 ? -2.997 5.791 11.504 1.00 91.62 203 ALA A C 1
ATOM 1384 O O . ALA A 1 203 ? -3.807 6.142 12.366 1.00 91.62 203 ALA A O 1
ATOM 1385 N N . TYR A 1 204 ? -2.163 6.651 10.913 1.00 91.06 204 TYR A N 1
ATOM 1386 C CA . TYR A 1 204 ? -2.192 8.086 11.167 1.00 91.06 204 TYR A CA 1
ATOM 1387 C C . TYR A 1 204 ? -3.547 8.700 10.794 1.00 91.06 204 TYR A C 1
ATOM 1389 O O . TYR A 1 204 ? -4.131 9.409 11.611 1.00 91.06 204 TYR A O 1
ATOM 1397 N N . ALA A 1 205 ? -4.085 8.385 9.610 1.00 90.69 205 ALA A N 1
ATOM 1398 C CA . ALA A 1 205 ? -5.365 8.916 9.144 1.00 90.69 205 ALA A CA 1
ATOM 1399 C C . ALA A 1 205 ? -6.540 8.511 10.049 1.00 90.69 205 ALA A C 1
ATOM 1401 O O . ALA A 1 205 ? -7.343 9.365 10.422 1.00 90.69 205 ALA A O 1
ATOM 1402 N N . ILE A 1 206 ? -6.614 7.240 10.464 1.00 88.44 206 ILE A N 1
ATOM 1403 C CA . ILE A 1 206 ? -7.649 6.759 11.395 1.00 88.44 206 ILE A CA 1
ATOM 1404 C C . ILE A 1 206 ? -7.562 7.508 12.728 1.00 88.44 206 ILE A C 1
ATOM 1406 O O . ILE A 1 206 ? -8.576 7.937 13.278 1.00 88.44 206 ILE A O 1
ATOM 1410 N N . ARG A 1 207 ? -6.349 7.701 13.257 1.00 86.75 207 ARG A N 1
ATOM 1411 C CA . ARG A 1 207 ? -6.155 8.421 14.519 1.00 86.75 207 ARG A CA 1
ATOM 1412 C C . ARG A 1 207 ? -6.515 9.899 14.404 1.00 86.75 207 ARG A C 1
ATOM 1414 O O . ARG A 1 207 ? -7.152 10.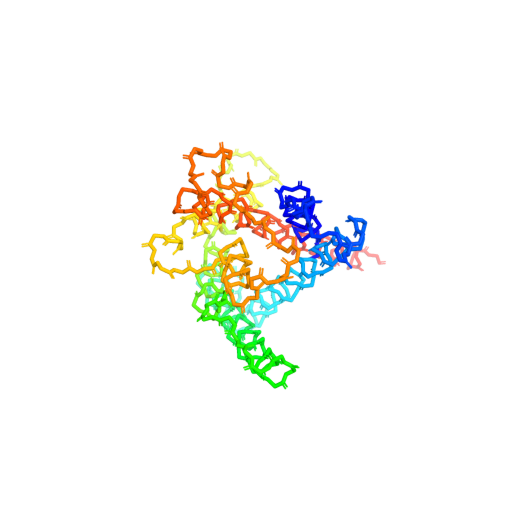428 15.310 1.00 86.75 207 ARG A O 1
ATOM 1421 N N . TYR A 1 208 ? -6.114 10.546 13.315 1.00 88.50 208 TYR A N 1
ATOM 1422 C CA . TYR A 1 208 ? -6.455 11.937 13.045 1.00 88.50 208 TYR A CA 1
ATOM 1423 C C . TYR A 1 208 ? -7.976 12.125 12.980 1.00 88.50 208 TYR A C 1
ATOM 1425 O O . TYR A 1 208 ? -8.510 12.988 13.670 1.00 88.50 208 TYR A O 1
ATOM 1433 N N . ALA A 1 209 ? -8.680 11.250 12.255 1.00 87.38 209 ALA A N 1
ATOM 1434 C CA . ALA A 1 209 ? -10.138 11.267 12.183 1.00 87.38 209 ALA A CA 1
ATOM 1435 C C . ALA A 1 209 ? -10.799 11.062 13.559 1.00 87.38 209 ALA A C 1
ATOM 1437 O O . ALA A 1 209 ? -11.719 11.792 13.913 1.00 87.38 209 ALA A O 1
ATOM 1438 N N . ASN A 1 210 ? -10.300 10.122 14.370 1.00 84.69 210 ASN A N 1
ATOM 1439 C CA . ASN A 1 210 ? -10.821 9.888 15.722 1.00 84.69 210 ASN A CA 1
ATOM 1440 C C . ASN A 1 210 ? -10.621 11.089 16.658 1.00 84.69 210 ASN A C 1
ATOM 1442 O O . ASN A 1 210 ? -11.489 11.368 17.481 1.00 84.69 210 ASN A O 1
ATOM 1446 N N . ASN A 1 211 ? -9.484 11.782 16.564 1.00 86.81 211 ASN A N 1
ATOM 1447 C CA . ASN A 1 211 ? -9.242 12.990 17.353 1.00 86.81 211 ASN A CA 1
ATOM 1448 C C . ASN A 1 211 ? -10.187 14.120 16.930 1.00 86.81 211 ASN A C 1
ATOM 1450 O O . ASN A 1 211 ? -10.807 14.732 17.791 1.00 86.81 211 ASN A O 1
ATOM 1454 N N . LEU A 1 212 ? -10.346 14.331 15.620 1.00 89.81 212 LEU A N 1
ATOM 1455 C CA . LEU A 1 212 ? -11.237 15.354 15.078 1.00 89.81 212 LEU A CA 1
ATOM 1456 C C . LEU A 1 212 ? -12.692 15.132 15.513 1.00 89.81 212 LEU A C 1
ATOM 1458 O O . LEU A 1 212 ? -13.361 16.071 15.925 1.00 89.81 212 LEU A O 1
ATOM 1462 N N . LEU A 1 213 ? -13.177 13.887 15.480 1.00 87.06 213 LEU A N 1
ATOM 1463 C CA . LEU A 1 213 ? -14.531 13.563 15.939 1.00 87.06 213 LEU A CA 1
ATOM 1464 C C . LEU A 1 213 ? -14.730 13.870 17.429 1.00 87.06 213 LEU A C 1
ATOM 1466 O O . LEU A 1 213 ? -15.754 14.431 17.797 1.00 87.06 213 LEU A O 1
ATOM 1470 N N . ARG A 1 214 ? -13.737 13.572 18.276 1.00 87.94 214 ARG A N 1
ATOM 1471 C CA . ARG A 1 214 ? -13.800 13.894 19.712 1.00 87.94 214 ARG A CA 1
ATOM 1472 C C . ARG A 1 214 ? -13.829 15.393 19.980 1.00 87.94 214 ARG A C 1
ATOM 1474 O O . ARG A 1 214 ? -14.495 15.820 20.913 1.00 87.94 214 ARG A O 1
ATOM 1481 N N . GLU A 1 215 ? -13.090 16.176 19.198 1.00 91.50 215 GLU A N 1
ATOM 1482 C CA . GLU A 1 215 ? -13.107 17.638 19.303 1.00 91.50 215 GLU A CA 1
ATOM 1483 C C . GLU A 1 215 ? -14.472 18.208 18.901 1.00 91.50 215 GLU A C 1
ATOM 1485 O O . GLU A 1 215 ? -14.974 19.100 19.576 1.00 91.50 215 GLU A O 1
ATOM 1490 N N . LEU A 1 216 ? -15.101 17.654 17.859 1.00 91.06 216 LEU A N 1
ATOM 1491 C CA . LEU A 1 216 ? -16.441 18.054 17.420 1.00 91.06 216 LEU A CA 1
ATOM 1492 C C . LEU A 1 216 ? -17.546 17.648 18.406 1.00 91.06 216 LEU A C 1
ATOM 1494 O O . LEU A 1 216 ? -18.520 18.373 18.539 1.00 91.06 216 LEU A O 1
ATOM 1498 N N . GLU A 1 217 ? -17.410 16.511 19.091 1.00 89.81 217 GLU A N 1
ATOM 1499 C CA . GLU A 1 217 ? -18.352 16.079 20.138 1.00 89.81 217 GLU A CA 1
ATOM 1500 C C . GLU A 1 217 ? -18.210 16.882 21.441 1.00 89.81 217 GLU A C 1
ATOM 1502 O O . GLU A 1 217 ? -19.125 16.888 22.265 1.00 89.81 217 GLU A O 1
ATOM 1507 N N . ALA A 1 218 ? -17.060 17.526 21.651 1.00 85.75 218 ALA A N 1
ATOM 1508 C CA . ALA A 1 218 ? -16.776 18.331 22.836 1.00 85.75 218 ALA A CA 1
ATOM 1509 C C . ALA A 1 218 ? -17.161 19.817 22.690 1.00 85.75 218 ALA A C 1
ATOM 1511 O O . ALA A 1 218 ? -17.110 20.537 23.691 1.00 85.75 218 ALA A O 1
ATOM 1512 N N . ALA A 1 219 ? -17.497 20.269 21.478 1.00 76.88 219 ALA A N 1
ATOM 1513 C CA . ALA A 1 219 ? -17.892 21.642 21.146 1.00 76.88 219 ALA A CA 1
ATOM 1514 C C . ALA A 1 219 ? -19.420 21.804 21.119 1.00 76.88 219 ALA A C 1
ATOM 1516 O O . ALA A 1 219 ? -19.890 22.879 21.555 1.00 76.88 219 ALA A O 1
#

Solvent-accessible surface area (backbone atoms only — not comparable to full-atom values): 10226 Å² total; per-residue (Å²): 54,72,38,6,47,56,50,7,50,52,50,30,71,41,28,46,62,46,88,90,53,80,83,67,57,69,68,59,51,32,51,49,36,25,50,54,29,21,48,50,36,34,52,47,44,46,25,19,51,50,22,22,55,56,28,29,75,77,64,36,96,40,55,71,28,30,17,50,12,8,16,52,15,10,22,54,41,21,36,49,50,30,52,52,49,39,50,48,32,33,73,75,66,75,50,46,46,89,49,58,40,24,22,68,49,25,20,48,39,16,27,25,25,19,51,13,44,68,34,65,75,43,104,49,99,84,59,22,38,35,55,15,6,11,51,33,6,11,52,44,26,27,48,32,44,81,74,73,40,39,46,70,70,46,22,51,48,29,42,28,69,64,35,79,85,49,49,62,36,51,34,61,50,7,47,78,74,74,33,91,36,69,40,72,67,42,37,21,54,52,21,18,51,52,22,21,38,45,20,30,44,44,42,47,51,54,51,51,52,54,51,53,53,53,55,63,75,73,108

Foldseek 3Di:
DVLLQVQLCCQLVQFFQDPVQPPDDSVVSSVVSSVVSVVCLVLLLCLLLVLLVVLCVVPNLDLVSQLRSQLRSQLVSQAVCQVCQQVVCCVVVVWGQPDDAGSNLRNQLSNLLSNQQPQQPDPDDDDRNLQSQLQSQLQSQLCQVVVVGADPLRNLLSVCVRPVSDSGANCSLVVVVPHSHCDSVNSNNVRSSSRNSSSNVSSVVVVVVVVVVVVVVVD

Secondary structure (DSSP, 8-state):
-HHHHHHHHHHHHHS---TT---S-HHHHHHHHHHHHHHHHHHHHHHHHHHHHHHHHHH-S-HHHHHHHHHHHHHHHHHHHHHHHHHHHHHHHS---S----HHHHHHHHHHHHHHHH----SSTT-HHHHHHHHHHHHHHHHTGGGT---HHHHHHHHHHH-TTSS---HHHHHTTT-SSS-HHHHHHHHHHHHHHHHHHHHHHHHHHHHHHHHHH--

pLDDT: mean 87.14, std 11.14, range [42.56, 98.0]

Sequence (219 aa):
GLAGVAGGLLYGLGASPDPLKPAVGAASFLLVMLSVNVLAAAIGGFGIGAGIAAAHRIGGPKMPWTVVGGAVGGLIVGGSVKMLGVDAFSVLLGKAPLAIAGGFEGMVLGAAFGFGSHLSLARVRSWPSISGAAVAVGIAGGLLPLLGGRLMGASLDSLAEAFPNSPLNIDGLGHWFGESHFGLVSQTVFGAIEGFLLGAAIAYAIRYANNLLRELEAA

Radius of gyration: 18.04 Å; Cα contacts (8 Å, |Δi|>4): 415; chains: 1; bounding box: 45×37×54 Å

Mean predicted aligned error: 6.01 Å